Protein AF-A0A7X2TP27-F1 (afdb_monomer_lite)

pLDDT: mean 83.66, std 17.84, range [37.41, 98.31]

Structure (mmCIF, N/CA/C/O backbone):
data_AF-A0A7X2TP27-F1
#
_entry.id   AF-A0A7X2TP27-F1
#
loop_
_atom_site.group_PDB
_atom_site.id
_atom_site.type_symbol
_atom_site.label_atom_id
_atom_site.label_alt_id
_atom_site.label_comp_id
_atom_site.label_asym_id
_atom_site.label_entity_id
_atom_site.label_seq_id
_atom_site.pdbx_PDB_ins_code
_atom_site.Cartn_x
_atom_site.Cartn_y
_atom_site.Cartn_z
_atom_site.occupancy
_atom_site.B_iso_or_equiv
_atom_site.auth_seq_id
_atom_site.auth_comp_id
_atom_site.auth_asym_id
_atom_site.auth_atom_id
_atom_site.pdbx_PDB_model_num
ATOM 1 N N . MET A 1 1 ? -64.026 -3.800 139.336 1.00 37.41 1 MET A N 1
ATOM 2 C CA . MET A 1 1 ? -63.356 -4.931 138.657 1.00 37.41 1 MET A CA 1
ATOM 3 C C . MET A 1 1 ? -63.715 -4.823 137.189 1.00 37.41 1 MET A C 1
ATOM 5 O O . MET A 1 1 ? -64.896 -4.674 136.932 1.00 37.41 1 MET A O 1
ATOM 9 N N . ALA A 1 2 ? -62.840 -4.860 136.198 1.00 40.25 2 ALA A N 1
ATOM 10 C CA . ALA A 1 2 ? -61.387 -4.831 136.078 1.00 40.25 2 ALA A CA 1
ATOM 11 C C . ALA A 1 2 ? -61.122 -4.502 134.589 1.00 40.25 2 ALA A C 1
ATOM 13 O O . ALA A 1 2 ? -61.965 -4.810 133.746 1.00 40.25 2 ALA A O 1
ATOM 14 N N . ASP A 1 3 ? -59.993 -3.859 134.311 1.00 47.19 3 ASP A N 1
ATOM 15 C CA . ASP A 1 3 ? -59.465 -3.516 132.985 1.00 47.19 3 ASP A CA 1
ATOM 16 C C . ASP A 1 3 ? -59.301 -4.716 132.029 1.00 47.19 3 ASP A C 1
ATOM 18 O O . ASP A 1 3 ? -59.209 -5.857 132.484 1.00 47.19 3 ASP A O 1
ATOM 22 N N . VAL A 1 4 ? -59.157 -4.432 130.720 1.00 45.69 4 VAL A N 1
ATOM 23 C CA . VAL A 1 4 ? -57.958 -4.732 129.887 1.00 45.69 4 VAL A CA 1
ATOM 24 C C . VAL A 1 4 ? -58.301 -4.813 128.378 1.00 45.69 4 VAL A C 1
ATOM 26 O O . VAL A 1 4 ? -59.110 -5.635 127.967 1.00 45.69 4 VAL A O 1
ATOM 29 N N . ASN A 1 5 ? -57.615 -3.958 127.596 1.00 44.19 5 ASN A N 1
ATOM 30 C CA . ASN A 1 5 ? -57.055 -4.087 126.229 1.00 44.19 5 ASN A CA 1
ATOM 31 C C . ASN A 1 5 ? -57.814 -4.848 125.116 1.00 44.19 5 ASN A C 1
ATOM 33 O O . ASN A 1 5 ? -58.141 -6.017 125.265 1.00 44.19 5 ASN A O 1
ATOM 37 N N . ASN A 1 6 ? -57.822 -4.307 123.889 1.00 40.12 6 ASN A N 1
ATOM 38 C CA . ASN A 1 6 ? -56.664 -4.444 122.990 1.00 40.12 6 ASN A CA 1
ATOM 39 C C . ASN A 1 6 ? -56.831 -3.638 121.692 1.00 40.12 6 ASN A C 1
ATOM 41 O O . ASN A 1 6 ? -57.899 -3.606 121.086 1.00 40.12 6 ASN A O 1
ATOM 45 N N . ASP A 1 7 ? -55.717 -3.024 121.309 1.00 52.94 7 ASP A N 1
ATOM 46 C CA . ASP A 1 7 ? -55.379 -2.505 119.990 1.00 52.94 7 ASP A CA 1
ATOM 47 C C . ASP A 1 7 ? -55.546 -3.565 118.886 1.00 52.94 7 ASP A C 1
ATOM 49 O O . ASP A 1 7 ? -55.731 -4.752 119.160 1.00 52.94 7 ASP A O 1
ATOM 53 N N . VAL A 1 8 ? -55.333 -3.123 117.644 1.00 49.62 8 VAL A N 1
ATOM 54 C CA . VAL A 1 8 ? -55.227 -3.896 116.391 1.00 49.62 8 VAL A CA 1
ATOM 55 C C . VAL A 1 8 ? -56.500 -3.870 115.545 1.00 49.62 8 VAL A C 1
ATOM 57 O O . VAL A 1 8 ? -57.259 -4.831 115.484 1.00 49.62 8 VAL A O 1
ATOM 60 N N . ASN A 1 9 ? -56.659 -2.792 114.772 1.00 45.22 9 ASN A N 1
ATOM 61 C CA . ASN A 1 9 ? -56.984 -2.955 113.353 1.00 45.22 9 ASN A CA 1
ATOM 62 C C . ASN A 1 9 ? -56.541 -1.733 112.528 1.00 45.22 9 ASN A C 1
ATOM 64 O O . ASN A 1 9 ? -57.353 -0.932 112.078 1.00 45.22 9 ASN A O 1
ATOM 68 N N . ASN A 1 10 ? -55.228 -1.576 112.359 1.00 51.62 10 ASN A N 1
ATOM 69 C CA . ASN A 1 10 ? -54.636 -0.651 111.391 1.00 51.62 10 ASN A CA 1
ATOM 70 C C . ASN A 1 10 ? -53.567 -1.394 110.577 1.00 51.62 10 ASN A C 1
ATOM 72 O O . ASN A 1 10 ? -52.384 -1.100 110.704 1.00 51.62 10 ASN A O 1
ATOM 76 N N . GLN A 1 11 ? -53.963 -2.435 109.835 1.00 46.00 11 GLN A N 1
ATOM 77 C CA . GLN A 1 11 ? -53.053 -3.140 108.912 1.00 46.00 11 GLN A CA 1
ATOM 78 C C . GLN A 1 11 ? -53.687 -3.582 107.579 1.00 46.00 11 GLN A C 1
ATOM 80 O O . GLN A 1 11 ? -52.959 -4.009 106.693 1.00 46.00 11 GLN A O 1
ATOM 85 N N . SER A 1 12 ? -55.002 -3.453 107.363 1.00 48.44 12 SER A N 1
ATOM 86 C CA . SER A 1 12 ? -55.644 -4.026 106.160 1.00 48.44 12 SER A CA 1
ATOM 87 C C . SER A 1 12 ? -55.863 -3.060 104.987 1.00 48.44 12 SER A C 1
ATOM 89 O O . SER A 1 12 ? -56.286 -3.501 103.923 1.00 48.44 12 SER A O 1
ATOM 91 N N . THR A 1 13 ? -55.575 -1.764 105.138 1.00 43.00 13 THR A N 1
ATOM 92 C CA . THR A 1 13 ? -55.780 -0.752 104.078 1.00 43.00 13 THR A CA 1
ATOM 93 C C . THR A 1 13 ? -54.523 -0.434 103.259 1.00 43.00 13 THR A C 1
ATOM 95 O O . THR A 1 13 ? -54.640 0.097 102.156 1.00 43.00 13 THR A O 1
ATOM 98 N N . ASP A 1 14 ? -53.331 -0.810 103.731 1.00 46.84 14 ASP A N 1
ATOM 99 C CA . ASP A 1 14 ? -52.071 -0.511 103.033 1.00 46.84 14 ASP A CA 1
ATOM 100 C C . ASP A 1 14 ? -51.649 -1.609 102.038 1.00 46.84 14 ASP A C 1
ATOM 102 O O . ASP A 1 14 ? -51.102 -1.298 100.981 1.00 46.84 14 ASP A O 1
ATOM 106 N N . GLU A 1 15 ? -51.972 -2.884 102.290 1.00 43.09 15 GLU A N 1
ATOM 107 C CA . GLU A 1 15 ? -51.559 -3.993 101.409 1.00 43.09 15 GLU A CA 1
ATOM 108 C C . GLU A 1 15 ? -52.364 -4.074 100.098 1.00 43.09 15 GLU A C 1
ATOM 110 O O . GLU A 1 15 ? -51.805 -4.415 99.053 1.00 43.09 15 GLU A O 1
ATOM 115 N N . GLN A 1 16 ? -53.655 -3.714 100.103 1.00 43.38 16 GLN A N 1
ATOM 116 C CA . GLN A 1 16 ? -54.489 -3.696 98.886 1.00 43.38 16 GLN A CA 1
ATOM 117 C C . GLN A 1 16 ? -54.203 -2.479 97.991 1.00 43.38 16 GLN A C 1
ATOM 119 O O . GLN A 1 16 ? -54.220 -2.595 96.766 1.00 43.38 16 GLN A O 1
ATOM 124 N N . THR A 1 17 ? -53.853 -1.336 98.584 1.00 42.56 17 THR A N 1
ATOM 125 C CA . THR A 1 17 ? -53.512 -0.111 97.842 1.00 42.56 17 THR A CA 1
ATOM 126 C C . THR A 1 17 ? -52.112 -0.209 97.217 1.00 42.56 17 THR A C 1
ATOM 128 O O . THR A 1 17 ? -51.905 0.223 96.086 1.00 42.56 17 THR A O 1
ATOM 131 N N . GLN A 1 18 ? -51.160 -0.867 97.893 1.00 45.56 18 GLN A N 1
ATOM 132 C CA . GLN A 1 18 ? -49.817 -1.122 97.353 1.00 45.56 18 GLN A CA 1
ATOM 133 C C . GLN A 1 18 ? -49.801 -2.173 96.232 1.00 45.56 18 GLN A C 1
ATOM 135 O O . GLN A 1 18 ? -49.014 -2.050 95.296 1.00 45.56 18 GLN A O 1
ATOM 140 N N . SER A 1 19 ? -50.666 -3.190 96.282 1.00 45.62 19 SER A N 1
ATOM 141 C CA . SER A 1 19 ? -50.723 -4.243 95.254 1.00 45.62 19 SER A CA 1
ATOM 142 C C . SER A 1 19 ? -51.488 -3.833 93.986 1.00 45.62 19 SER A C 1
ATOM 144 O O . SER A 1 19 ? -51.175 -4.336 92.905 1.00 45.62 19 SER A O 1
ATOM 146 N N . GLN A 1 20 ? -52.420 -2.877 94.070 1.00 48.41 20 GLN A N 1
ATOM 147 C CA . GLN A 1 20 ? -53.017 -2.235 92.889 1.00 48.41 20 GLN A CA 1
ATOM 148 C C . GLN A 1 20 ? -52.064 -1.217 92.236 1.00 48.41 20 GLN A C 1
ATOM 150 O O . GLN A 1 20 ? -51.864 -1.280 91.026 1.00 48.41 20 GLN A O 1
ATOM 155 N N . ASP A 1 21 ? -51.384 -0.370 93.020 1.00 51.31 21 ASP A N 1
ATOM 156 C CA . ASP A 1 21 ? -50.419 0.623 92.509 1.00 51.31 21 ASP A CA 1
ATOM 157 C C . ASP A 1 21 ? -49.153 -0.033 91.908 1.00 51.31 21 ASP A C 1
ATOM 159 O O . ASP A 1 21 ? -48.584 0.459 90.934 1.00 51.31 21 ASP A O 1
ATOM 163 N N . GLN A 1 22 ? -48.719 -1.194 92.421 1.00 49.56 22 GLN A N 1
ATOM 164 C CA . GLN A 1 22 ? -47.641 -1.969 91.793 1.00 49.56 22 GLN A CA 1
ATOM 165 C C . GLN A 1 22 ? -48.077 -2.694 90.514 1.00 49.56 22 GLN A C 1
ATOM 167 O O . GLN A 1 22 ? -47.292 -2.751 89.571 1.00 49.56 22 GLN A O 1
ATOM 172 N N . ASN A 1 23 ? -49.306 -3.212 90.433 1.00 55.09 23 ASN A N 1
ATOM 173 C CA . ASN A 1 23 ? -49.812 -3.820 89.197 1.00 55.09 23 ASN A CA 1
ATOM 174 C C . ASN A 1 23 ? -50.008 -2.786 88.080 1.00 55.09 23 ASN A C 1
ATOM 176 O O . ASN A 1 23 ? -49.638 -3.072 86.943 1.00 55.09 23 ASN A O 1
ATOM 180 N N . ASP A 1 24 ? -50.501 -1.583 88.392 1.00 54.62 24 ASP A N 1
ATOM 181 C CA . ASP A 1 24 ? -50.627 -0.497 87.412 1.00 54.62 24 ASP A CA 1
ATOM 182 C C . ASP A 1 24 ? -49.260 0.042 86.962 1.00 54.62 24 ASP A C 1
ATOM 184 O O . ASP A 1 24 ? -49.041 0.216 85.764 1.00 54.62 24 ASP A O 1
ATOM 188 N N . LYS A 1 25 ? -48.286 0.209 87.871 1.00 56.53 25 LYS A N 1
ATOM 189 C CA . LYS A 1 25 ? -46.906 0.592 87.501 1.00 56.53 25 LYS A CA 1
ATOM 190 C C . LYS A 1 25 ? -46.193 -0.474 86.669 1.00 56.53 25 LYS A C 1
ATOM 192 O O . LYS A 1 25 ? -45.475 -0.140 85.725 1.00 56.53 25 LYS A O 1
ATOM 197 N N . ASN A 1 26 ? -46.400 -1.753 86.985 1.00 58.41 26 ASN A N 1
ATOM 198 C CA . ASN A 1 26 ? -45.846 -2.863 86.211 1.00 58.41 26 ASN A CA 1
ATOM 199 C C . ASN A 1 26 ? -46.491 -2.944 84.816 1.00 58.41 26 ASN A C 1
ATOM 201 O O . ASN A 1 26 ? -45.773 -3.124 83.834 1.00 58.41 26 ASN A O 1
ATOM 205 N N . ASN A 1 27 ? -47.809 -2.734 84.699 1.00 59.78 27 ASN A N 1
ATOM 206 C CA . ASN A 1 27 ? -48.496 -2.655 83.403 1.00 59.78 27 ASN A CA 1
ATOM 207 C C . ASN A 1 27 ? -48.027 -1.452 82.571 1.00 59.78 27 ASN A C 1
ATOM 209 O O . ASN A 1 27 ? -47.727 -1.613 81.390 1.00 59.78 27 ASN A O 1
ATOM 213 N N . GLN A 1 28 ? -47.875 -0.274 83.184 1.00 61.53 28 GLN A N 1
ATOM 214 C CA . GLN A 1 28 ? -47.346 0.922 82.517 1.00 61.53 28 GLN A CA 1
ATOM 215 C C . GLN A 1 28 ? -45.902 0.729 82.019 1.00 61.53 28 GLN A C 1
ATOM 217 O O . GLN A 1 28 ? -45.557 1.202 80.936 1.00 61.53 28 GLN A O 1
ATOM 222 N N . SER A 1 29 ? -45.066 -0.006 82.761 1.00 76.56 29 SER A N 1
ATOM 223 C CA . SER A 1 29 ? -43.693 -0.342 82.353 1.00 76.56 29 SER A CA 1
ATOM 224 C C . SER A 1 29 ? -43.647 -1.321 81.171 1.00 76.56 29 SER A C 1
ATOM 226 O O . SER A 1 29 ? -42.856 -1.136 80.242 1.00 76.56 29 SER A O 1
ATOM 228 N N . VAL A 1 30 ? -44.526 -2.329 81.157 1.00 76.62 30 VAL A N 1
ATOM 229 C CA . VAL A 1 30 ? -44.661 -3.277 80.037 1.00 76.62 30 VAL A CA 1
ATOM 230 C C . VAL A 1 30 ? -45.186 -2.576 78.781 1.00 76.62 30 VAL A C 1
ATOM 232 O O . VAL A 1 30 ? -44.695 -2.827 77.680 1.00 76.62 30 VAL A O 1
ATOM 235 N N . GLU A 1 31 ? -46.141 -1.661 78.935 1.00 81.19 31 GLU A N 1
ATOM 236 C CA . GLU A 1 31 ? -46.724 -0.895 77.833 1.00 81.19 31 GLU A CA 1
ATOM 237 C C . GLU A 1 31 ? -45.719 0.099 77.222 1.00 81.19 31 GLU A C 1
ATOM 239 O O . GLU A 1 31 ? -45.622 0.202 75.997 1.00 81.19 31 GLU A O 1
ATOM 244 N N . GLN A 1 32 ? -44.883 0.744 78.047 1.00 83.25 32 GLN A N 1
ATOM 245 C CA . GLN A 1 32 ? -43.745 1.546 77.577 1.00 83.25 32 GLN A CA 1
ATOM 246 C C . GLN A 1 32 ? -42.728 0.706 76.795 1.00 83.25 32 GLN A C 1
ATOM 248 O O . GLN A 1 32 ? -42.306 1.103 75.708 1.00 83.25 32 GLN A O 1
ATOM 253 N N . MET A 1 33 ? -42.375 -0.478 77.302 1.00 81.25 33 MET A N 1
ATOM 254 C CA . MET A 1 33 ? -41.429 -1.379 76.640 1.00 81.25 33 MET A CA 1
ATOM 255 C C . MET A 1 33 ? -41.976 -1.887 75.295 1.00 81.25 33 MET A C 1
ATOM 257 O O . MET A 1 33 ? -41.244 -1.953 74.307 1.00 81.25 33 MET A O 1
ATOM 261 N N . LEU A 1 34 ? -43.279 -2.177 75.213 1.00 85.81 34 LEU A N 1
ATOM 262 C CA . LEU A 1 34 ? -43.947 -2.565 73.970 1.00 85.81 34 LEU A CA 1
ATOM 263 C C . LEU A 1 34 ? -43.996 -1.410 72.959 1.00 85.81 34 LEU A C 1
ATOM 265 O O . LEU A 1 34 ? -43.714 -1.621 71.777 1.00 85.81 34 LEU A O 1
ATOM 269 N N . ALA A 1 35 ? -44.306 -0.190 73.407 1.00 86.81 35 ALA A N 1
ATOM 270 C CA . ALA A 1 35 ? -44.301 1.001 72.560 1.00 86.81 35 ALA A CA 1
ATOM 271 C C . ALA A 1 35 ? -42.903 1.291 71.989 1.00 86.81 35 ALA A C 1
ATOM 273 O O . ALA A 1 35 ? -42.773 1.614 70.804 1.00 86.81 35 ALA A O 1
ATOM 274 N N . GLU A 1 36 ? -41.854 1.108 72.790 1.00 87.69 36 GLU A N 1
ATOM 275 C CA . GLU A 1 36 ? -40.465 1.270 72.361 1.00 87.69 36 GLU A CA 1
ATOM 276 C C . GLU A 1 36 ? -40.030 0.180 71.371 1.00 87.69 36 GLU A C 1
ATOM 278 O O . GLU A 1 36 ? -39.471 0.487 70.317 1.00 87.69 36 GLU A O 1
ATOM 283 N N . VAL A 1 37 ? -40.392 -1.084 71.614 1.00 89.38 37 VAL A N 1
ATOM 284 C CA . VAL A 1 37 ? -40.159 -2.189 70.665 1.00 89.38 37 VAL A CA 1
ATOM 285 C C . VAL A 1 37 ? -40.905 -1.972 69.344 1.00 89.38 37 VAL A C 1
ATOM 287 O O . VAL A 1 37 ? -40.375 -2.287 68.273 1.00 89.38 37 VAL A O 1
ATOM 290 N N . MET A 1 38 ? -42.123 -1.422 69.378 1.00 89.44 38 MET A N 1
ATOM 291 C CA . MET A 1 38 ? -42.867 -1.059 68.168 1.00 89.44 38 MET A CA 1
ATOM 292 C C . MET A 1 38 ? -42.216 0.114 67.427 1.00 89.44 38 MET A C 1
ATOM 294 O O . MET A 1 38 ? -42.129 0.087 66.193 1.00 89.44 38 MET A O 1
ATOM 298 N N . ALA A 1 39 ? -41.738 1.128 68.152 1.00 90.31 39 ALA A N 1
ATOM 299 C CA . ALA A 1 39 ? -41.022 2.262 67.579 1.00 90.31 39 ALA A CA 1
ATOM 300 C C . ALA A 1 39 ? -39.711 1.818 66.912 1.00 90.31 39 ALA A C 1
ATOM 302 O O . ALA A 1 39 ? -39.457 2.196 65.763 1.00 90.31 39 ALA A O 1
ATOM 303 N N . GLU A 1 40 ? -38.936 0.948 67.564 1.00 91.50 40 GLU A N 1
ATOM 304 C CA . GLU A 1 40 ? -37.695 0.412 67.004 1.00 91.50 40 GLU A CA 1
ATOM 305 C C . GLU A 1 40 ? -37.965 -0.522 65.820 1.00 91.50 40 GLU A C 1
ATOM 307 O O . GLU A 1 40 ? -37.319 -0.388 64.785 1.00 91.50 40 GLU A O 1
ATOM 312 N N . ASN A 1 41 ? -38.993 -1.379 65.869 1.00 91.25 41 ASN A N 1
ATOM 313 C CA . ASN A 1 41 ? -39.406 -2.169 64.699 1.00 91.25 41 ASN A CA 1
ATOM 314 C C . ASN A 1 41 ? -39.779 -1.285 63.504 1.00 91.25 41 ASN A C 1
ATOM 316 O O . ASN A 1 41 ? -39.433 -1.587 62.360 1.00 91.25 41 ASN A O 1
ATOM 320 N N . LYS A 1 42 ? -40.481 -0.175 63.751 1.00 93.94 42 LYS A N 1
ATOM 321 C CA . LYS A 1 42 ? -40.831 0.790 62.704 1.00 93.94 42 LYS A CA 1
ATOM 322 C C . LYS A 1 42 ? -39.586 1.493 62.158 1.00 93.94 42 LYS A C 1
ATOM 324 O O . LYS A 1 42 ? -39.517 1.743 60.954 1.00 93.94 42 LYS A O 1
ATOM 329 N N . ARG A 1 43 ? -38.599 1.792 63.008 1.00 95.00 43 ARG A N 1
ATOM 330 C CA . ARG A 1 43 ? -37.309 2.374 62.610 1.00 95.00 43 ARG A CA 1
ATOM 331 C C . ARG A 1 43 ? -36.482 1.394 61.776 1.00 95.00 43 ARG A C 1
ATOM 333 O O . ARG A 1 43 ? -35.999 1.774 60.713 1.00 95.00 43 ARG A O 1
ATOM 340 N N . LEU A 1 44 ? -36.388 0.137 62.208 1.00 94.81 44 LEU A N 1
ATOM 341 C CA . LEU A 1 44 ? -35.692 -0.939 61.504 1.00 94.81 44 LEU A CA 1
ATOM 342 C C . LEU A 1 44 ? -36.331 -1.226 60.145 1.00 94.81 44 LEU A C 1
ATOM 344 O O . LEU A 1 44 ? -35.616 -1.272 59.151 1.00 94.81 44 LEU A O 1
ATOM 348 N N . LYS A 1 45 ? -37.666 -1.316 60.062 1.00 95.31 45 LYS A N 1
ATOM 349 C CA . LYS A 1 45 ? -38.371 -1.456 58.775 1.00 95.31 45 LYS A CA 1
ATOM 350 C C . LYS A 1 45 ? -38.039 -0.313 57.818 1.00 95.31 45 LYS A C 1
ATOM 352 O O . LYS A 1 45 ? -37.617 -0.569 56.699 1.00 95.31 45 LYS A O 1
ATOM 357 N N . LYS A 1 46 ? -38.107 0.941 58.283 1.00 95.38 46 LYS A N 1
ATOM 358 C CA . LYS A 1 46 ? -37.706 2.104 57.471 1.00 95.38 46 LYS A CA 1
ATOM 359 C C . LYS A 1 46 ? -36.246 2.033 57.014 1.00 95.38 46 LYS A C 1
ATOM 361 O O . LYS A 1 46 ? -35.948 2.415 55.887 1.00 95.38 46 LYS A O 1
ATOM 366 N N . ALA A 1 47 ? -35.338 1.575 57.876 1.00 94.75 47 ALA A N 1
ATOM 367 C CA . ALA A 1 47 ? -33.930 1.415 57.528 1.00 94.75 47 ALA A CA 1
ATOM 368 C C . ALA A 1 47 ? -33.727 0.320 56.466 1.00 94.75 47 ALA A C 1
ATOM 370 O O . ALA A 1 47 ? -32.974 0.529 55.519 1.00 94.75 47 ALA A O 1
ATOM 371 N N . VAL A 1 48 ? -34.441 -0.803 56.582 1.00 94.38 48 VAL A N 1
ATOM 372 C CA . VAL A 1 48 ? -34.417 -1.905 55.609 1.00 94.38 48 VAL A CA 1
ATOM 373 C C . VAL A 1 48 ? -35.009 -1.479 54.266 1.00 94.38 48 VAL A C 1
ATOM 375 O O . VAL A 1 48 ? -34.395 -1.734 53.230 1.00 94.38 48 VAL A O 1
ATOM 378 N N . ASP A 1 49 ? -36.145 -0.781 54.260 1.00 95.38 49 ASP A N 1
ATOM 379 C CA . ASP A 1 49 ? -36.777 -0.274 53.035 1.00 95.38 49 ASP A CA 1
ATOM 380 C C . ASP A 1 49 ? -35.865 0.732 52.316 1.00 95.38 49 ASP A C 1
ATOM 382 O O . ASP A 1 49 ? -35.703 0.690 51.090 1.00 95.38 49 ASP A O 1
ATOM 386 N N . LYS A 1 50 ? -35.203 1.609 53.086 1.00 96.31 50 LYS A N 1
ATOM 387 C CA . LYS A 1 50 ? -34.221 2.566 52.568 1.00 96.31 50 LYS A CA 1
ATOM 388 C C . LYS A 1 50 ? -33.001 1.856 51.976 1.00 96.31 50 LYS A C 1
ATOM 390 O O . LYS A 1 50 ? -32.663 2.114 50.824 1.00 96.31 50 LYS A O 1
ATOM 395 N N . ALA A 1 51 ? -32.391 0.932 52.717 1.00 94.25 51 ALA A N 1
ATOM 396 C CA . ALA A 1 51 ? -31.232 0.170 52.251 1.00 94.25 51 ALA A CA 1
ATOM 397 C C . ALA A 1 51 ? -31.558 -0.662 50.999 1.00 94.25 51 ALA A C 1
ATOM 399 O O . ALA A 1 51 ? -30.766 -0.715 50.060 1.00 94.25 51 ALA A O 1
ATOM 400 N N . SER A 1 52 ? -32.754 -1.256 50.942 1.00 93.25 52 SER A N 1
ATOM 401 C CA . SER A 1 52 ? -33.227 -2.012 49.775 1.00 93.25 52 SER A CA 1
ATOM 402 C C . SER A 1 52 ? -33.383 -1.116 48.545 1.00 93.25 52 SER A C 1
ATOM 404 O O . SER A 1 52 ? -32.981 -1.492 47.442 1.00 93.25 52 SER A O 1
ATOM 406 N N . SER A 1 53 ? -33.915 0.095 48.731 1.00 94.75 53 SER A N 1
ATOM 407 C CA . SER A 1 53 ? -34.065 1.084 47.659 1.00 94.75 53 SER A CA 1
ATOM 408 C C . SER A 1 53 ? -32.711 1.591 47.151 1.00 94.75 53 SER A C 1
ATOM 410 O O . SER A 1 53 ? -32.498 1.695 45.943 1.00 94.75 53 SER A O 1
ATOM 412 N N . GLU A 1 54 ? -31.765 1.858 48.053 1.00 94.75 54 GLU A N 1
ATOM 413 C CA . GLU A 1 54 ? -30.398 2.262 47.703 1.00 94.75 54 GLU A CA 1
ATOM 414 C C . GLU A 1 54 ? -29.652 1.148 46.960 1.00 94.75 54 GLU A C 1
ATOM 416 O O . GLU A 1 54 ? -29.048 1.413 45.922 1.00 94.75 54 GLU A O 1
ATOM 421 N N . ALA A 1 55 ? -29.765 -0.106 47.406 1.00 94.44 55 ALA A N 1
ATOM 422 C CA . ALA A 1 55 ? -29.182 -1.257 46.717 1.00 94.44 55 ALA A CA 1
ATOM 423 C C . ALA A 1 55 ? -29.765 -1.448 45.306 1.00 94.44 55 ALA A C 1
ATOM 425 O O . ALA A 1 55 ? -29.028 -1.716 44.354 1.00 94.44 55 ALA A O 1
ATOM 426 N N . ALA A 1 56 ? -31.080 -1.265 45.140 1.00 94.06 56 ALA A N 1
ATOM 427 C CA . ALA A 1 56 ? -31.727 -1.319 43.831 1.00 94.06 56 ALA A CA 1
ATOM 428 C C . ALA A 1 56 ? -31.236 -0.197 42.899 1.00 94.06 56 ALA A C 1
ATOM 430 O O . ALA A 1 56 ? -30.974 -0.448 41.719 1.00 94.06 56 ALA A O 1
ATOM 431 N N . ASN A 1 57 ? -31.066 1.020 43.424 1.00 95.44 57 ASN A N 1
ATOM 432 C CA . ASN A 1 57 ? -30.534 2.154 42.668 1.00 95.44 57 ASN A CA 1
ATOM 433 C C . ASN A 1 57 ? -29.069 1.941 42.273 1.00 95.44 57 ASN A C 1
ATOM 435 O O . ASN A 1 57 ? -28.735 2.120 41.103 1.00 95.44 57 ASN A O 1
ATOM 439 N N . TYR A 1 58 ? -28.223 1.472 43.194 1.00 94.94 58 TYR A N 1
ATOM 440 C CA . TYR A 1 58 ? -26.829 1.128 42.901 1.00 94.94 58 TYR A CA 1
ATOM 441 C C . TYR A 1 58 ? -26.722 0.049 41.829 1.00 94.94 58 TYR A C 1
ATOM 443 O O . TYR A 1 58 ? -25.931 0.180 40.898 1.00 94.94 58 TYR A O 1
ATOM 451 N N . LYS A 1 59 ? -27.555 -0.996 41.910 1.00 93.88 59 LYS A N 1
ATOM 452 C CA . LYS A 1 59 ? -27.585 -2.050 40.893 1.00 93.88 59 LYS A CA 1
ATOM 453 C C . LYS A 1 59 ? -27.940 -1.485 39.518 1.00 93.88 59 LYS A C 1
ATOM 455 O O . LYS A 1 59 ? -27.288 -1.840 38.543 1.00 93.88 59 LYS A O 1
ATOM 460 N N . LYS A 1 60 ? -28.940 -0.600 39.428 1.00 94.81 60 LYS A N 1
ATOM 461 C CA . LYS A 1 60 ? -29.305 0.060 38.163 1.00 94.81 60 LYS A CA 1
ATOM 462 C C . LYS A 1 60 ? -28.171 0.931 37.626 1.00 94.81 60 LYS A C 1
ATOM 464 O O . LYS A 1 60 ? -27.813 0.788 36.464 1.00 94.81 60 LYS A O 1
ATOM 469 N N . GLN A 1 61 ? -27.591 1.789 38.464 1.00 94.50 61 GLN A N 1
ATOM 470 C CA . GLN A 1 61 ? -26.488 2.668 38.068 1.00 94.50 61 GLN A CA 1
ATOM 471 C C . GLN A 1 61 ? -25.282 1.866 37.584 1.00 94.50 61 GLN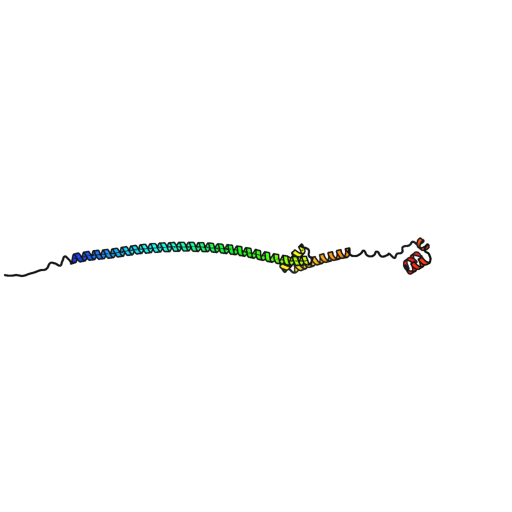 A C 1
ATOM 473 O O . GLN A 1 61 ? -24.786 2.129 36.500 1.00 94.50 61 GLN A O 1
ATOM 478 N N . PHE A 1 62 ? -24.874 0.833 38.322 1.00 92.88 62 PHE A N 1
ATOM 479 C CA . PHE A 1 62 ? -23.750 -0.013 37.936 1.00 92.88 62 PHE A CA 1
ATOM 480 C C . PHE A 1 62 ? -23.983 -0.721 36.594 1.00 92.88 62 PHE A C 1
ATOM 482 O O . PHE A 1 62 ? -23.083 -0.763 35.762 1.00 92.88 62 PHE A O 1
ATOM 489 N N . MET A 1 63 ? -25.189 -1.245 36.355 1.00 90.06 63 MET A N 1
ATOM 490 C CA . MET A 1 63 ? -25.524 -1.887 35.077 1.00 90.06 63 MET A CA 1
ATOM 491 C C . MET A 1 63 ? -25.523 -0.882 33.921 1.00 90.06 63 MET A C 1
ATOM 493 O O . MET A 1 63 ? -25.007 -1.198 32.852 1.00 90.06 63 MET A O 1
ATOM 497 N N . ASN A 1 64 ? -26.039 0.329 34.144 1.00 93.44 64 ASN A N 1
ATOM 498 C CA . ASN A 1 64 ? -26.017 1.398 33.147 1.00 93.44 64 ASN A CA 1
ATOM 499 C C . ASN A 1 64 ? -24.583 1.844 32.842 1.00 93.44 64 ASN A C 1
ATOM 501 O O . ASN A 1 64 ? -24.183 1.823 31.685 1.00 93.44 64 ASN A O 1
ATOM 505 N N . THR A 1 65 ? -23.785 2.156 33.866 1.00 92.69 65 THR A N 1
ATOM 506 C CA . THR A 1 65 ? -22.379 2.555 33.709 1.00 92.69 65 THR A CA 1
ATOM 507 C C . THR A 1 65 ? -21.566 1.471 33.020 1.00 92.69 65 THR A C 1
ATOM 509 O O . THR A 1 65 ? -20.779 1.770 32.128 1.00 92.69 65 THR A O 1
ATOM 512 N N . LYS A 1 66 ? -21.771 0.200 33.387 1.00 90.38 66 LYS A N 1
ATOM 513 C CA . LYS A 1 66 ? -21.118 -0.913 32.700 1.00 90.38 66 LYS A CA 1
ATOM 514 C C . LYS A 1 66 ? -21.541 -0.976 31.231 1.00 90.38 66 LYS A C 1
ATOM 516 O O . LYS A 1 66 ? -20.682 -1.069 30.369 1.00 90.38 66 LYS A O 1
ATOM 521 N N . SER A 1 67 ? -22.837 -0.859 30.938 1.00 91.62 67 SER A N 1
ATOM 522 C CA . SER A 1 67 ? -23.329 -0.865 29.556 1.00 91.62 67 SER A CA 1
ATOM 523 C C . SER A 1 67 ? -22.805 0.310 28.725 1.00 91.62 67 SER A C 1
ATOM 525 O O . SER A 1 67 ? -22.594 0.139 27.528 1.00 91.62 67 SER A O 1
ATOM 527 N N . GLU A 1 68 ? -22.632 1.492 29.315 1.00 93.56 68 GLU A N 1
ATOM 528 C CA . GLU A 1 68 ? -22.041 2.657 28.648 1.00 93.56 68 GLU A CA 1
ATOM 529 C C . GLU A 1 68 ? -20.542 2.455 28.403 1.00 93.56 68 GLU A C 1
ATOM 531 O O . GLU A 1 68 ? -20.067 2.701 27.296 1.00 93.56 68 GLU A O 1
ATOM 536 N N . ALA A 1 69 ? -19.812 1.937 29.396 1.00 93.12 69 ALA A N 1
ATOM 537 C CA . ALA A 1 69 ? -18.395 1.6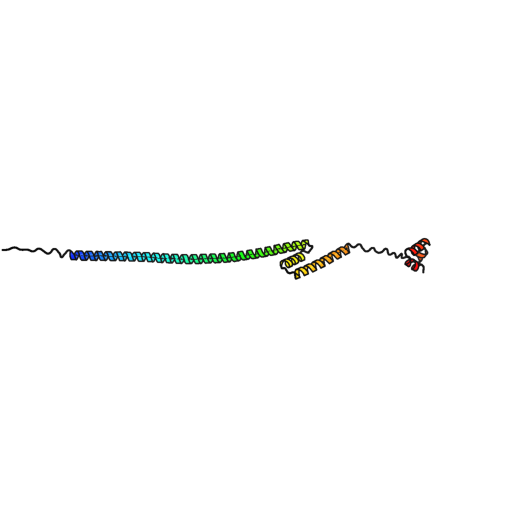10 29.262 1.00 93.12 69 ALA A CA 1
ATOM 538 C C . ALA A 1 69 ? -18.148 0.525 28.202 1.00 93.12 69 ALA A C 1
ATOM 540 O O . ALA A 1 69 ? -17.216 0.651 27.412 1.00 93.12 69 ALA A O 1
ATOM 541 N N . ASP A 1 70 ? -19.002 -0.501 28.142 1.00 90.25 70 ASP A N 1
ATOM 542 C CA . ASP A 1 70 ? -18.916 -1.568 27.141 1.00 90.25 70 ASP A CA 1
ATOM 543 C C . ASP A 1 70 ? -19.132 -1.009 25.721 1.00 90.25 70 ASP A C 1
ATOM 545 O O . ASP A 1 70 ? -18.394 -1.360 24.802 1.00 90.25 70 ASP A O 1
ATOM 549 N N . LYS A 1 71 ? -20.086 -0.085 25.534 1.00 90.94 71 LYS A N 1
ATOM 550 C CA . LYS A 1 71 ? -20.303 0.593 24.242 1.00 90.94 71 LYS A CA 1
ATOM 551 C C . LYS A 1 71 ? -19.110 1.455 23.836 1.00 90.94 71 LYS A C 1
ATOM 553 O O . LYS A 1 71 ? -18.645 1.334 22.710 1.00 90.94 71 LYS A O 1
ATOM 558 N N . ALA A 1 72 ? -18.592 2.269 24.756 1.00 94.44 72 ALA A N 1
ATOM 559 C CA . ALA A 1 72 ? -17.426 3.111 24.496 1.00 94.44 72 ALA A CA 1
ATOM 560 C C . ALA A 1 72 ? -16.171 2.277 24.182 1.00 94.44 72 ALA A C 1
ATOM 562 O O . ALA A 1 72 ? -15.348 2.676 23.364 1.00 94.44 72 ALA A O 1
ATOM 563 N N . ALA A 1 73 ? -16.020 1.106 24.809 1.00 94.69 73 ALA A N 1
ATOM 564 C CA . ALA A 1 73 ? -14.921 0.193 24.518 1.00 94.69 73 ALA A CA 1
ATOM 565 C C . ALA A 1 73 ? -15.030 -0.425 23.116 1.00 94.69 73 ALA A C 1
ATOM 567 O O . ALA A 1 73 ? -14.009 -0.558 22.446 1.00 94.69 73 ALA A O 1
ATOM 568 N N . ILE A 1 74 ? -16.241 -0.781 22.672 1.00 90.62 74 ILE A N 1
ATOM 569 C CA . ILE A 1 74 ? -16.484 -1.283 21.310 1.00 90.62 74 ILE A CA 1
ATOM 570 C C . ILE A 1 74 ? -16.204 -0.183 20.284 1.00 90.62 74 ILE A C 1
ATOM 572 O O . ILE A 1 74 ? -15.409 -0.404 19.379 1.00 90.62 74 ILE A O 1
ATOM 576 N N . GLU A 1 75 ? -16.778 1.008 20.469 1.00 92.62 75 GLU A N 1
ATOM 577 C CA . GLU A 1 75 ? -16.578 2.152 19.570 1.00 92.62 75 GLU A CA 1
ATOM 578 C C . GLU A 1 75 ? -15.096 2.518 19.452 1.00 92.62 75 GLU A C 1
ATOM 580 O O . GLU A 1 75 ? -14.568 2.640 18.351 1.00 92.62 75 GLU A O 1
ATOM 585 N N . LYS A 1 76 ? -14.381 2.580 20.581 1.00 94.50 76 LYS A N 1
ATOM 586 C CA . LYS A 1 76 ? -12.938 2.819 20.572 1.00 94.50 76 LYS A CA 1
ATOM 587 C C . LYS A 1 76 ? -12.167 1.693 19.882 1.00 94.50 76 LYS A C 1
ATOM 589 O O . LYS A 1 76 ? -11.194 1.957 19.190 1.00 94.50 76 LYS A O 1
ATOM 594 N N . ALA A 1 77 ? -12.558 0.434 20.078 1.00 93.50 77 ALA A N 1
ATOM 595 C CA . ALA A 1 77 ? -11.896 -0.685 19.416 1.00 93.50 77 ALA A CA 1
ATOM 596 C C . ALA A 1 77 ? -12.093 -0.650 17.891 1.00 93.50 77 ALA A C 1
ATOM 598 O O . ALA A 1 77 ? -11.160 -0.995 17.165 1.00 93.50 77 ALA A O 1
ATOM 599 N N . GLU A 1 78 ? -13.269 -0.222 17.426 1.00 93.19 78 GLU A N 1
ATOM 600 C CA . GLU A 1 78 ? -13.586 -0.006 16.011 1.00 93.19 78 GLU A CA 1
ATOM 601 C C . GLU A 1 78 ? -12.812 1.188 15.436 1.00 93.19 78 GLU A C 1
ATOM 603 O O . GLU A 1 78 ? -12.176 1.049 14.393 1.00 93.19 78 GLU A O 1
ATOM 608 N N . GLU A 1 79 ? -12.774 2.323 16.140 1.00 94.38 79 GLU A N 1
ATOM 609 C CA . GLU A 1 79 ? -11.984 3.498 15.748 1.00 94.38 79 GLU A CA 1
ATOM 610 C C . GLU A 1 79 ? -10.488 3.162 15.688 1.00 94.38 79 GLU A C 1
ATOM 612 O O . GLU A 1 79 ? -9.830 3.385 14.672 1.00 94.38 79 GLU A O 1
ATOM 617 N N . ASP A 1 80 ? -9.953 2.531 16.735 1.00 93.56 80 ASP A N 1
ATOM 618 C CA . ASP A 1 80 ? -8.561 2.096 16.781 1.00 93.56 80 ASP A CA 1
ATOM 619 C C . ASP A 1 80 ? -8.258 1.071 15.670 1.00 93.56 80 ASP A C 1
ATOM 621 O O . ASP A 1 80 ? -7.131 1.014 15.177 1.00 93.56 80 ASP A O 1
ATOM 625 N N . ALA A 1 81 ? -9.224 0.228 15.282 1.00 94.25 81 ALA A N 1
ATOM 626 C CA . ALA A 1 81 ? -9.064 -0.700 14.163 1.00 94.25 81 ALA A CA 1
ATOM 627 C C . ALA A 1 81 ? -9.019 0.039 12.821 1.00 94.25 81 ALA A C 1
ATOM 629 O O . ALA A 1 81 ? -8.101 -0.216 12.045 1.00 94.25 81 ALA A O 1
ATOM 630 N N . SER A 1 82 ? -9.925 0.994 12.600 1.00 93.38 82 SER A N 1
ATOM 631 C CA . SER A 1 82 ? -9.943 1.835 11.400 1.00 93.38 82 SER A CA 1
ATOM 632 C C . SER A 1 82 ? -8.650 2.638 11.254 1.00 93.38 82 SER A C 1
ATOM 634 O O . SER A 1 82 ? -8.050 2.659 10.184 1.00 93.38 82 SER A O 1
ATOM 636 N N . ILE A 1 83 ? -8.173 3.255 12.340 1.00 95.44 83 ILE A N 1
ATOM 637 C CA . ILE A 1 83 ? -6.922 4.025 12.339 1.00 95.44 83 ILE A CA 1
ATOM 638 C C . ILE A 1 83 ? -5.726 3.113 12.047 1.00 95.44 83 ILE A C 1
ATOM 640 O O . ILE A 1 83 ? -4.796 3.506 11.343 1.00 95.44 83 ILE A O 1
ATOM 644 N N . ARG A 1 84 ? -5.714 1.888 12.590 1.00 94.06 84 ARG A N 1
ATOM 645 C CA . ARG A 1 84 ? -4.648 0.919 12.299 1.00 94.06 84 ARG A CA 1
ATOM 646 C C . ARG A 1 84 ? -4.633 0.520 10.827 1.00 94.06 84 ARG A C 1
ATOM 648 O O . ARG A 1 84 ? -3.549 0.483 10.253 1.00 94.06 84 ARG A O 1
ATOM 655 N N . GLU A 1 85 ? -5.796 0.251 10.243 1.00 95.69 85 GLU A N 1
ATOM 656 C CA . GLU A 1 85 ? -5.922 -0.107 8.828 1.00 95.69 85 GLU A CA 1
ATOM 657 C C . GLU A 1 85 ? -5.436 1.032 7.921 1.00 95.69 85 GLU A C 1
ATOM 659 O O . GLU A 1 85 ? -4.556 0.816 7.088 1.00 95.69 85 GLU A O 1
ATOM 664 N N . GLU A 1 86 ? -5.885 2.265 8.169 1.00 95.81 86 GLU A N 1
ATOM 665 C CA . GLU A 1 86 ? -5.443 3.446 7.416 1.00 95.81 86 GLU A CA 1
ATOM 666 C C . GLU A 1 86 ? -3.927 3.681 7.551 1.00 95.81 86 GLU A C 1
ATOM 668 O O . GLU A 1 86 ? -3.233 3.970 6.574 1.00 95.81 86 GLU A O 1
ATOM 673 N N . LEU A 1 87 ? -3.364 3.506 8.753 1.00 96.94 87 LEU A N 1
ATOM 674 C CA . LEU A 1 87 ? -1.918 3.618 8.962 1.00 96.94 87 LEU A CA 1
ATOM 675 C C . LEU A 1 87 ? -1.127 2.534 8.226 1.00 96.94 87 LEU A C 1
ATOM 677 O O . LEU A 1 87 ? -0.003 2.792 7.784 1.00 96.94 87 LEU A O 1
ATOM 681 N N . GLU A 1 88 ? -1.654 1.316 8.134 1.00 96.00 88 GLU A N 1
ATOM 682 C CA . GLU A 1 88 ? -1.024 0.235 7.377 1.00 96.00 88 GLU A CA 1
ATOM 683 C C . GLU A 1 88 ? -1.077 0.498 5.872 1.00 96.00 88 GLU A C 1
ATOM 685 O O . GLU A 1 88 ? -0.049 0.349 5.201 1.00 96.00 88 GLU A O 1
ATOM 690 N N . GLU A 1 89 ? -2.212 0.973 5.361 1.00 95.94 89 GLU A N 1
ATOM 691 C CA . GLU A 1 89 ? -2.371 1.374 3.964 1.00 95.94 89 GLU A CA 1
ATOM 692 C C . GLU A 1 89 ? -1.430 2.529 3.603 1.00 95.94 89 GLU A C 1
ATOM 694 O O . GLU A 1 89 ? -0.634 2.414 2.669 1.00 95.94 89 GLU A O 1
ATOM 699 N N . LEU A 1 90 ? -1.381 3.584 4.419 1.00 97.06 90 LEU A N 1
ATOM 700 C CA . LEU A 1 90 ? -0.482 4.715 4.189 1.00 97.06 90 LEU A CA 1
ATOM 701 C C . LEU A 1 90 ? 0.996 4.292 4.206 1.00 97.06 90 LEU A C 1
ATOM 703 O O . LEU A 1 90 ? 1.813 4.759 3.406 1.00 97.06 90 LEU A O 1
ATOM 707 N N . ARG A 1 91 ? 1.374 3.371 5.102 1.00 95.75 91 ARG A N 1
ATOM 708 C CA . ARG A 1 91 ? 2.733 2.802 5.135 1.00 95.75 91 ARG A CA 1
ATOM 709 C C . ARG A 1 91 ? 3.027 1.954 3.902 1.00 95.75 91 ARG A C 1
ATOM 711 O O . ARG A 1 91 ? 4.171 1.960 3.434 1.00 95.75 91 ARG A O 1
ATOM 718 N N . LYS A 1 92 ? 2.039 1.212 3.396 1.00 96.62 92 LYS A N 1
ATOM 719 C CA . LYS A 1 92 ? 2.142 0.453 2.146 1.00 96.62 92 LYS A CA 1
ATOM 720 C C . LYS A 1 92 ? 2.373 1.398 0.972 1.00 96.62 92 LYS A C 1
ATOM 722 O O . LYS A 1 92 ? 3.384 1.256 0.284 1.00 96.62 92 LYS A O 1
ATOM 727 N N . GLU A 1 93 ? 1.512 2.392 0.795 1.00 96.25 93 GLU A N 1
ATOM 728 C CA . GLU A 1 93 ? 1.621 3.373 -0.285 1.00 96.25 93 GLU A CA 1
ATOM 729 C C . GLU A 1 93 ? 2.941 4.142 -0.231 1.00 96.25 93 GLU A C 1
ATOM 731 O O . GLU A 1 93 ? 3.618 4.281 -1.246 1.00 96.25 93 GLU A O 1
ATOM 736 N N . SER A 1 94 ? 3.372 4.577 0.957 1.00 97.38 94 SER A N 1
ATOM 737 C CA . SER A 1 94 ? 4.653 5.271 1.134 1.00 97.38 94 SER A CA 1
ATOM 738 C C . SER A 1 94 ? 5.839 4.434 0.639 1.00 97.38 94 SER A C 1
ATOM 740 O O . SER A 1 94 ? 6.710 4.945 -0.071 1.00 97.38 94 SER A O 1
ATOM 742 N N . LYS A 1 95 ? 5.858 3.131 0.950 1.00 97.25 95 LYS A N 1
ATOM 743 C CA . LYS A 1 95 ? 6.902 2.212 0.474 1.00 97.25 95 LYS A CA 1
ATOM 744 C C . LYS A 1 95 ? 6.841 2.011 -1.039 1.00 97.25 95 LYS A C 1
ATOM 746 O O . LYS A 1 95 ? 7.880 2.097 -1.692 1.00 97.25 95 LYS A O 1
ATOM 751 N N . ILE A 1 96 ? 5.648 1.785 -1.591 1.00 97.69 96 ILE A N 1
ATOM 752 C CA . ILE A 1 96 ? 5.447 1.628 -3.039 1.00 97.69 96 ILE A CA 1
ATOM 753 C C . ILE A 1 96 ? 5.897 2.895 -3.775 1.00 97.69 96 ILE A C 1
ATOM 755 O O . ILE A 1 96 ? 6.661 2.804 -4.730 1.00 97.69 96 ILE A O 1
ATOM 759 N N . ASN A 1 97 ? 5.536 4.082 -3.287 1.00 97.94 97 ASN A N 1
ATOM 760 C CA . ASN A 1 97 ? 5.958 5.357 -3.869 1.00 97.94 97 ASN A CA 1
ATOM 761 C C . ASN A 1 97 ? 7.483 5.535 -3.836 1.00 97.94 97 ASN A C 1
ATOM 763 O O . ASN A 1 97 ? 8.072 5.993 -4.817 1.00 97.94 97 ASN A O 1
ATOM 767 N N . GLY A 1 98 ? 8.137 5.121 -2.745 1.00 98.00 98 GLY A N 1
ATOM 768 C CA . GLY A 1 98 ? 9.597 5.103 -2.651 1.00 98.00 98 GLY A CA 1
ATOM 769 C C . GLY A 1 98 ? 10.243 4.193 -3.700 1.00 98.00 98 GLY A C 1
ATOM 770 O O . GLY A 1 98 ? 11.182 4.601 -4.384 1.00 98.00 98 GLY A O 1
ATOM 771 N N . PHE A 1 99 ? 9.717 2.980 -3.888 1.00 97.94 99 PHE A N 1
ATOM 772 C CA . PHE A 1 99 ? 10.191 2.080 -4.942 1.00 97.94 99 PHE A CA 1
ATOM 773 C C . PHE A 1 99 ? 9.912 2.631 -6.343 1.00 97.94 99 PHE A C 1
ATOM 775 O O . PHE A 1 99 ? 10.806 2.612 -7.189 1.00 97.94 99 PHE A O 1
ATOM 782 N N . LYS A 1 100 ? 8.721 3.191 -6.580 1.00 98.19 100 LYS A N 1
ATOM 783 C CA . LYS A 1 100 ? 8.351 3.800 -7.862 1.00 98.19 100 LYS A CA 1
ATOM 784 C C . LYS A 1 100 ? 9.328 4.908 -8.240 1.00 98.19 100 LYS A C 1
ATOM 786 O O . LYS A 1 100 ? 9.806 4.929 -9.371 1.00 98.19 100 LYS A O 1
ATOM 791 N N . ALA A 1 101 ? 9.677 5.784 -7.297 1.00 98.31 101 ALA A N 1
ATOM 792 C CA . ALA A 1 101 ? 10.652 6.848 -7.520 1.00 98.31 101 ALA A CA 1
ATOM 793 C C . ALA A 1 101 ? 12.023 6.302 -7.959 1.00 98.31 101 ALA A C 1
ATOM 795 O O . ALA A 1 101 ? 12.633 6.844 -8.881 1.00 98.31 101 ALA A O 1
ATOM 796 N N . ASN A 1 102 ? 12.479 5.192 -7.367 1.00 97.88 102 ASN A N 1
ATOM 797 C CA . ASN A 1 102 ? 13.725 4.537 -7.775 1.00 97.88 102 ASN A CA 1
ATOM 798 C C . ASN A 1 102 ? 13.644 3.967 -9.203 1.00 97.88 102 ASN A C 1
ATOM 800 O O . ASN A 1 102 ? 14.596 4.105 -9.976 1.00 97.88 102 ASN A O 1
ATOM 804 N N . PHE A 1 103 ? 12.515 3.357 -9.583 1.00 97.94 103 PHE A N 1
ATOM 805 C CA . PHE A 1 103 ? 12.319 2.825 -10.938 1.00 97.94 103 PHE A CA 1
ATOM 806 C C . PHE A 1 103 ? 12.213 3.934 -11.986 1.00 97.94 103 PHE A C 1
ATOM 808 O O . PHE A 1 103 ? 12.864 3.848 -13.029 1.00 97.94 103 PHE A O 1
ATOM 815 N N . LEU A 1 104 ? 11.485 5.012 -11.686 1.00 97.88 104 LEU A N 1
ATOM 816 C CA . LEU A 1 104 ? 11.443 6.216 -12.519 1.00 97.88 104 LEU A CA 1
ATOM 817 C C . LEU A 1 104 ? 12.848 6.800 -12.719 1.00 97.88 104 LEU A C 1
ATOM 819 O O . LEU A 1 104 ? 13.250 7.074 -13.848 1.00 97.88 104 LEU A O 1
ATOM 823 N N . GLY A 1 105 ? 13.634 6.913 -11.642 1.00 97.44 105 GLY A N 1
ATOM 824 C CA . GLY A 1 105 ? 15.034 7.347 -11.708 1.00 97.44 105 GLY A CA 1
ATOM 825 C C . GLY A 1 105 ? 15.936 6.408 -12.519 1.00 97.44 105 GLY A C 1
ATOM 826 O O . GLY A 1 105 ? 16.946 6.845 -13.064 1.00 97.44 105 GLY A O 1
ATOM 827 N N . SER A 1 106 ? 15.548 5.137 -12.649 1.00 95.38 106 SER A N 1
ATOM 828 C CA . SER A 1 106 ? 16.241 4.128 -13.460 1.00 95.38 106 SER A CA 1
ATOM 829 C C . SER A 1 106 ? 15.806 4.119 -14.932 1.00 95.38 106 SER A C 1
ATOM 831 O O . SER A 1 106 ? 16.335 3.326 -15.708 1.00 95.38 106 SER A O 1
ATOM 833 N N . GLY A 1 107 ? 14.869 4.989 -15.329 1.00 94.94 107 GLY A N 1
ATOM 834 C CA . GLY A 1 107 ? 14.410 5.138 -16.713 1.00 94.94 107 GLY A CA 1
ATOM 835 C C . GLY A 1 107 ? 13.159 4.337 -17.076 1.00 94.94 107 GLY A C 1
ATOM 836 O O . GLY A 1 107 ? 12.798 4.284 -18.251 1.00 94.94 107 GLY A O 1
ATOM 837 N N . TYR A 1 108 ? 12.484 3.725 -16.100 1.00 97.50 108 TYR A N 1
ATOM 838 C CA . TYR A 1 108 ? 11.199 3.066 -16.332 1.00 97.50 108 TYR A CA 1
ATOM 839 C C . TYR A 1 108 ? 10.117 4.095 -16.693 1.00 97.50 108 TYR A C 1
ATOM 841 O O . TYR A 1 108 ? 10.131 5.227 -16.207 1.00 97.50 108 TYR A O 1
ATOM 849 N N . SER A 1 109 ? 9.141 3.689 -17.510 1.00 96.25 109 SER A N 1
ATOM 850 C CA . SER A 1 109 ? 7.910 4.465 -17.706 1.00 96.25 109 SER A CA 1
ATOM 851 C C . SER A 1 109 ? 7.076 4.491 -16.418 1.00 96.25 109 SER A C 1
ATOM 853 O O . SER A 1 109 ? 7.224 3.608 -15.576 1.00 96.25 109 SER A O 1
ATOM 855 N N . ASP A 1 110 ? 6.184 5.474 -16.257 1.00 96.00 110 ASP A N 1
ATOM 856 C CA . ASP A 1 110 ? 5.387 5.609 -15.025 1.00 96.00 110 ASP A CA 1
ATOM 857 C C . ASP A 1 110 ? 4.564 4.352 -14.697 1.00 96.00 110 ASP A C 1
ATOM 859 O O . ASP A 1 110 ? 4.583 3.882 -13.559 1.00 96.00 110 ASP A O 1
ATOM 863 N N . ASP A 1 111 ? 3.930 3.756 -15.712 1.00 96.50 111 ASP A N 1
ATOM 864 C CA . ASP A 1 111 ? 3.150 2.519 -15.581 1.00 96.50 111 ASP A CA 1
ATOM 865 C C . ASP A 1 111 ? 4.029 1.316 -15.197 1.00 96.50 111 ASP A C 1
ATOM 867 O O . ASP A 1 111 ? 3.689 0.552 -14.292 1.00 96.50 111 ASP A O 1
ATOM 871 N N . LEU A 1 112 ? 5.195 1.161 -15.835 1.00 96.75 112 LEU A N 1
ATOM 872 C CA . LEU A 1 112 ? 6.095 0.044 -15.544 1.00 96.75 112 LEU A CA 1
ATOM 873 C C . LEU A 1 112 ? 6.770 0.206 -14.175 1.00 96.75 112 LEU A C 1
ATOM 875 O O . LEU A 1 112 ? 6.957 -0.778 -13.464 1.00 96.75 112 LEU A O 1
ATOM 879 N N . ALA A 1 113 ? 7.085 1.443 -13.782 1.00 97.94 113 ALA A N 1
ATOM 880 C CA . ALA A 1 113 ? 7.620 1.780 -12.469 1.00 97.94 113 ALA A CA 1
ATOM 881 C C . ALA A 1 113 ? 6.607 1.504 -11.350 1.00 97.94 113 ALA A C 1
ATOM 883 O O . ALA A 1 113 ? 6.989 0.946 -10.324 1.00 97.94 113 ALA A O 1
ATOM 884 N N . GLN A 1 114 ? 5.330 1.855 -11.552 1.00 97.94 114 GLN A N 1
ATOM 885 C CA . GLN A 1 114 ? 4.249 1.550 -10.608 1.00 97.94 114 GLN A CA 1
ATOM 886 C C . GLN A 1 114 ? 4.132 0.036 -10.386 1.00 97.94 114 GLN A C 1
ATOM 888 O O . GLN A 1 114 ? 4.233 -0.436 -9.255 1.00 97.94 114 GLN A O 1
ATOM 893 N N . LYS A 1 115 ? 4.014 -0.738 -11.472 1.00 97.75 115 LYS A N 1
ATOM 894 C CA . LYS A 1 115 ? 3.879 -2.202 -11.406 1.00 97.75 115 LYS A CA 1
ATOM 895 C C . LYS A 1 115 ? 5.107 -2.875 -10.793 1.00 97.75 115 LYS A C 1
ATOM 897 O O . LYS A 1 115 ? 4.977 -3.823 -10.023 1.00 97.75 115 LYS A O 1
ATOM 902 N N . ALA A 1 116 ? 6.309 -2.395 -11.117 1.00 97.69 116 ALA A N 1
ATOM 903 C CA . ALA A 1 116 ? 7.547 -2.934 -10.557 1.00 97.69 116 ALA A CA 1
ATOM 904 C C . ALA A 1 116 ? 7.663 -2.630 -9.056 1.00 97.69 116 ALA A C 1
ATOM 906 O O . ALA A 1 116 ? 8.100 -3.489 -8.292 1.00 97.69 116 ALA A O 1
ATOM 907 N N . ALA A 1 117 ? 7.230 -1.443 -8.626 1.00 98.06 117 ALA A N 1
ATOM 908 C CA . ALA A 1 117 ? 7.181 -1.052 -7.223 1.00 98.06 117 ALA A CA 1
ATOM 909 C C . ALA A 1 117 ? 6.193 -1.894 -6.407 1.00 98.06 117 ALA A C 1
ATOM 911 O O . ALA A 1 117 ? 6.537 -2.341 -5.313 1.00 98.06 117 ALA A O 1
ATOM 912 N N . GLU A 1 118 ? 5.001 -2.147 -6.950 1.00 97.62 118 GLU A N 1
ATOM 913 C CA . GLU A 1 118 ? 4.003 -3.043 -6.356 1.00 97.62 118 GLU A CA 1
ATOM 914 C C . GLU A 1 118 ? 4.550 -4.468 -6.233 1.00 97.62 118 GLU A C 1
ATOM 916 O O . GLU A 1 118 ? 4.581 -5.019 -5.133 1.00 97.62 118 GLU A O 1
ATOM 921 N N . ALA A 1 119 ? 5.095 -5.028 -7.319 1.00 97.69 119 ALA A N 1
ATOM 922 C CA . ALA A 1 119 ? 5.695 -6.361 -7.307 1.00 97.69 119 ALA A CA 1
ATOM 923 C C . ALA A 1 119 ? 6.855 -6.472 -6.299 1.00 97.69 119 ALA A C 1
ATOM 925 O O . ALA A 1 119 ? 6.995 -7.489 -5.618 1.00 97.69 119 ALA A O 1
ATOM 926 N N . MET A 1 120 ? 7.670 -5.421 -6.165 1.00 96.44 120 MET A N 1
ATOM 927 C CA . MET A 1 120 ? 8.764 -5.369 -5.195 1.00 96.44 120 MET A CA 1
ATOM 928 C C . MET A 1 120 ? 8.254 -5.291 -3.750 1.00 96.44 120 MET A C 1
ATOM 930 O O . MET A 1 120 ? 8.792 -5.974 -2.881 1.00 96.44 120 MET A O 1
ATOM 934 N N . TYR A 1 121 ? 7.201 -4.511 -3.487 1.00 97.31 121 TYR A N 1
ATOM 935 C CA . TYR A 1 121 ? 6.562 -4.440 -2.170 1.00 97.31 121 TYR A CA 1
ATOM 936 C C . TYR A 1 121 ? 5.929 -5.779 -1.765 1.00 97.31 121 TYR A C 1
ATOM 938 O O . TYR A 1 121 ? 6.092 -6.228 -0.630 1.00 97.31 121 TYR A O 1
ATOM 946 N N . GLU A 1 122 ? 5.256 -6.445 -2.704 1.00 96.44 122 GLU A N 1
ATOM 947 C CA . GLU A 1 122 ? 4.601 -7.743 -2.502 1.00 96.44 122 GLU A CA 1
ATOM 948 C C . GLU A 1 122 ? 5.586 -8.924 -2.483 1.00 96.44 122 GLU A C 1
ATOM 950 O O . GLU A 1 122 ? 5.180 -10.063 -2.267 1.00 96.44 122 GLU A O 1
ATOM 955 N N . ASN A 1 123 ? 6.887 -8.673 -2.682 1.00 96.81 123 ASN A N 1
ATOM 956 C CA . ASN A 1 123 ? 7.925 -9.697 -2.854 1.00 96.81 123 ASN A CA 1
ATOM 957 C C . ASN A 1 123 ? 7.605 -10.693 -3.989 1.00 96.81 123 ASN A C 1
ATOM 959 O O . ASN A 1 123 ? 8.083 -11.831 -3.998 1.00 96.81 123 ASN A O 1
ATOM 963 N N . ASN A 1 124 ? 6.821 -10.259 -4.978 1.00 97.38 124 ASN A N 1
ATOM 964 C CA . ASN A 1 124 ? 6.477 -11.037 -6.157 1.00 97.38 124 ASN A CA 1
ATOM 965 C C . ASN A 1 124 ? 7.618 -10.960 -7.179 1.00 97.38 124 ASN A C 1
ATOM 967 O O . ASN A 1 124 ? 7.604 -10.179 -8.134 1.00 97.38 124 ASN A O 1
ATOM 971 N N . THR A 1 125 ? 8.643 -11.775 -6.941 1.00 95.94 125 THR A N 1
ATOM 972 C CA . THR A 1 125 ?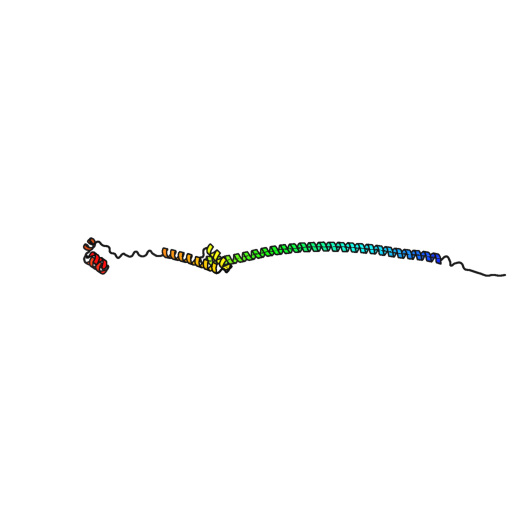 9.856 -11.801 -7.768 1.00 95.94 125 THR A CA 1
ATOM 973 C C . THR A 1 125 ? 9.579 -12.212 -9.214 1.00 95.94 125 THR A C 1
ATOM 975 O O . THR A 1 125 ? 10.170 -11.632 -10.124 1.00 95.94 125 THR A O 1
ATOM 978 N N . ASP A 1 126 ? 8.647 -13.137 -9.454 1.00 97.56 126 ASP A N 1
ATOM 979 C CA . ASP A 1 126 ? 8.278 -13.562 -10.807 1.00 97.56 126 ASP A CA 1
ATOM 980 C C . ASP A 1 126 ? 7.683 -12.406 -11.619 1.00 97.56 126 ASP A C 1
ATOM 982 O O . ASP A 1 126 ? 8.132 -12.143 -12.740 1.00 97.56 126 ASP A O 1
ATOM 986 N N . ALA A 1 127 ? 6.724 -11.670 -11.044 1.00 97.12 127 ALA A N 1
ATOM 987 C CA . ALA A 1 127 ? 6.160 -10.482 -11.680 1.00 97.12 127 ALA A CA 1
ATOM 988 C C . ALA A 1 127 ? 7.233 -9.404 -11.886 1.00 97.12 127 ALA A C 1
ATOM 990 O O . ALA A 1 127 ? 7.344 -8.839 -12.976 1.00 97.12 127 ALA A O 1
ATOM 991 N N . PHE A 1 128 ? 8.082 -9.174 -10.881 1.00 97.56 128 PHE A N 1
ATOM 992 C CA . PHE A 1 128 ? 9.176 -8.212 -10.974 1.00 97.56 128 PHE A CA 1
ATOM 993 C C . PHE A 1 128 ? 10.129 -8.524 -12.141 1.00 97.56 128 PHE A C 1
ATOM 995 O O . PHE A 1 128 ? 10.428 -7.648 -12.953 1.00 97.56 128 PHE A O 1
ATOM 1002 N N . PHE A 1 129 ? 10.561 -9.779 -12.297 1.00 97.44 129 PHE A N 1
ATOM 1003 C CA . PHE A 1 129 ? 11.445 -10.169 -13.398 1.00 97.44 129 PHE A CA 1
ATOM 1004 C C . PHE A 1 129 ? 10.765 -10.118 -14.769 1.00 97.44 129 PHE A C 1
ATOM 1006 O O . PHE A 1 129 ? 11.438 -9.847 -15.767 1.00 97.44 129 PHE A O 1
ATOM 1013 N N . GLN A 1 130 ? 9.455 -10.362 -14.858 1.00 97.69 130 GLN A N 1
ATOM 1014 C CA . GLN A 1 130 ? 8.714 -10.167 -16.108 1.00 97.69 130 GLN A CA 1
ATOM 1015 C C . GLN A 1 130 ? 8.702 -8.691 -16.522 1.00 97.69 130 GLN A C 1
ATOM 1017 O O . GLN A 1 130 ? 9.011 -8.380 -17.674 1.00 97.69 130 GLN A O 1
ATOM 1022 N N . LEU A 1 131 ? 8.448 -7.784 -15.577 1.00 97.50 131 LEU A N 1
ATOM 1023 C CA . LEU A 1 131 ? 8.479 -6.338 -15.809 1.00 97.50 131 LEU A CA 1
ATOM 1024 C C . LEU A 1 131 ? 9.893 -5.856 -16.165 1.00 97.50 131 LEU A C 1
ATOM 1026 O O . LEU A 1 131 ? 10.067 -5.087 -17.107 1.00 97.50 131 LEU A O 1
ATOM 1030 N N . GLN A 1 132 ? 10.924 -6.381 -15.497 1.00 96.38 132 GLN A N 1
ATOM 1031 C CA . GLN A 1 132 ? 12.325 -6.103 -15.827 1.00 96.38 132 GLN A CA 1
ATOM 1032 C C . GLN A 1 132 ? 12.685 -6.570 -17.248 1.00 96.38 132 GLN A C 1
ATOM 1034 O O . GLN A 1 132 ? 13.395 -5.868 -17.968 1.00 96.38 132 GLN A O 1
ATOM 1039 N N . LYS A 1 133 ? 12.201 -7.740 -17.687 1.00 97.38 133 LYS A N 1
ATOM 1040 C CA . LYS A 1 133 ? 12.392 -8.216 -19.071 1.00 97.38 133 LYS A CA 1
ATOM 1041 C C . LYS A 1 133 ? 11.694 -7.307 -20.078 1.00 97.38 133 LYS A C 1
ATOM 1043 O O . LYS A 1 133 ? 12.264 -7.028 -21.133 1.00 97.38 133 LYS A O 1
ATOM 1048 N N . GLN A 1 134 ? 10.486 -6.844 -19.757 1.00 96.44 134 GLN A N 1
ATOM 1049 C C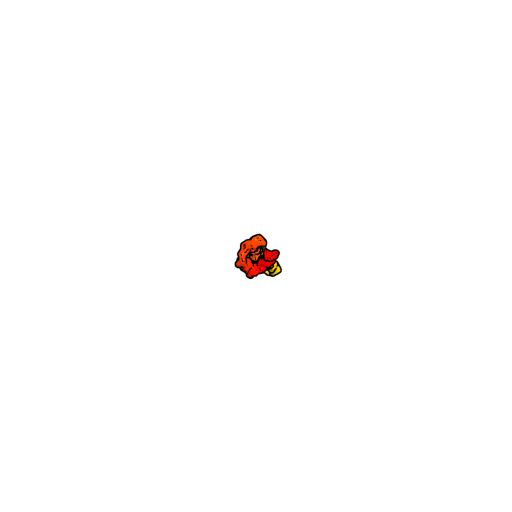A . GLN A 1 134 ? 9.767 -5.884 -20.587 1.00 96.44 134 GLN A CA 1
ATOM 1050 C C . GLN A 1 134 ? 10.562 -4.579 -20.721 1.00 96.44 134 GLN A C 1
ATOM 1052 O O . GLN A 1 134 ? 10.817 -4.152 -21.847 1.00 96.44 134 GLN A O 1
ATOM 1057 N N . TYR A 1 135 ? 11.037 -4.020 -19.602 1.00 97.31 135 TYR A N 1
ATOM 1058 C CA . TYR A 1 135 ? 11.882 -2.825 -19.595 1.00 97.31 135 TYR A CA 1
ATOM 1059 C C . TYR A 1 135 ? 13.112 -2.991 -20.490 1.00 97.31 135 TYR A C 1
ATOM 1061 O O . TYR A 1 135 ? 13.359 -2.155 -21.353 1.00 97.31 135 TYR A O 1
ATOM 1069 N N . LEU A 1 136 ? 13.858 -4.091 -20.338 1.00 96.88 136 LEU A N 1
ATOM 1070 C CA . LEU A 1 136 ? 15.051 -4.350 -21.151 1.00 96.88 136 LEU A CA 1
ATOM 1071 C C . LEU A 1 136 ? 14.718 -4.439 -22.644 1.00 96.88 136 LEU A C 1
ATOM 1073 O O . LEU A 1 136 ? 15.426 -3.865 -23.463 1.00 96.88 136 LEU A O 1
ATOM 1077 N N . SER A 1 137 ? 13.612 -5.093 -23.010 1.00 95.88 137 SER A N 1
ATOM 1078 C CA . SER A 1 137 ? 13.187 -5.170 -24.412 1.00 95.88 137 SER A CA 1
ATOM 1079 C C . SER A 1 137 ? 12.848 -3.797 -24.997 1.00 95.88 137 SER A C 1
ATOM 1081 O O . SER A 1 137 ? 13.209 -3.507 -26.140 1.00 9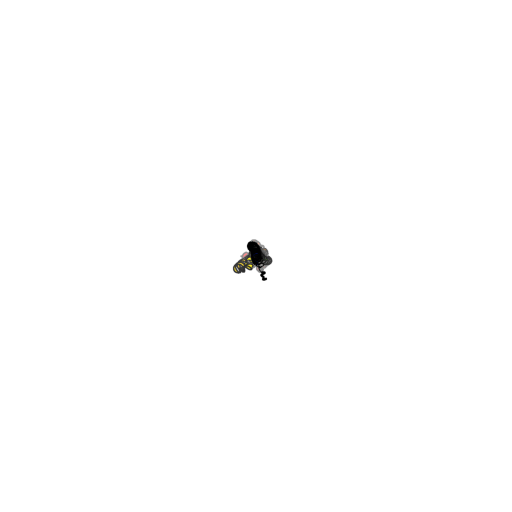5.88 137 SER A O 1
ATOM 1083 N N . GLU A 1 138 ? 12.145 -2.955 -24.240 1.00 94.25 138 GLU A N 1
ATOM 1084 C CA . GLU A 1 138 ? 11.793 -1.592 -24.649 1.00 94.25 138 GLU A CA 1
ATOM 1085 C C . GLU A 1 138 ? 13.034 -0.698 -24.741 1.00 94.25 138 GLU A C 1
ATOM 1087 O O . GLU A 1 138 ? 13.234 -0.014 -25.748 1.00 94.25 138 GLU A O 1
ATOM 1092 N N . HIS A 1 139 ? 13.906 -0.773 -23.738 1.00 94.88 139 HIS A N 1
ATOM 1093 C CA . HIS A 1 139 ? 15.170 -0.054 -23.684 1.00 94.88 139 HIS A CA 1
ATOM 1094 C C . HIS A 1 139 ? 16.086 -0.429 -24.859 1.00 94.88 139 HIS A C 1
ATOM 1096 O O . HIS A 1 139 ? 16.554 0.452 -25.578 1.00 94.88 139 HIS A O 1
ATOM 1102 N N . ASP A 1 140 ? 16.284 -1.720 -25.132 1.00 95.25 140 ASP A N 1
ATOM 1103 C CA . ASP A 1 140 ? 17.134 -2.188 -26.233 1.00 95.25 140 ASP A CA 1
ATOM 1104 C C . ASP A 1 140 ? 16.592 -1.757 -27.598 1.00 95.25 140 ASP A C 1
ATOM 1106 O O . ASP A 1 140 ? 17.354 -1.347 -28.479 1.00 95.25 140 ASP A O 1
ATOM 1110 N N . LYS A 1 141 ? 15.266 -1.795 -27.785 1.00 94.75 141 LYS A N 1
ATOM 1111 C CA . LYS A 1 141 ? 14.622 -1.271 -28.998 1.00 94.75 141 LYS A CA 1
ATOM 1112 C C . LYS A 1 141 ? 14.862 0.229 -29.146 1.00 94.75 141 LYS A C 1
ATOM 1114 O O . LYS A 1 141 ? 15.203 0.668 -30.244 1.00 94.75 141 LYS A O 1
ATOM 1119 N N . ALA A 1 142 ? 14.716 0.999 -28.069 1.00 92.62 142 ALA A N 1
ATOM 1120 C CA . ALA A 1 142 ? 14.946 2.441 -28.078 1.00 92.62 142 ALA A CA 1
ATOM 1121 C C . ALA A 1 142 ? 16.414 2.782 -28.384 1.00 92.62 142 ALA A C 1
ATOM 1123 O O . ALA A 1 142 ? 16.685 3.629 -29.238 1.00 92.62 142 ALA A O 1
ATOM 1124 N N . VAL A 1 143 ? 17.363 2.077 -27.762 1.00 93.62 143 VAL A N 1
ATOM 1125 C CA . VAL A 1 143 ? 18.802 2.228 -28.025 1.00 93.62 143 VAL A CA 1
ATOM 1126 C C . VAL A 1 143 ? 19.132 1.869 -29.470 1.00 93.62 143 VAL A C 1
ATOM 1128 O O . VAL A 1 143 ? 19.812 2.638 -30.146 1.00 93.62 143 VAL A O 1
ATOM 1131 N N . LYS A 1 144 ? 18.616 0.747 -29.985 1.00 94.12 144 LYS A N 1
ATOM 1132 C CA . LYS A 1 144 ? 18.832 0.334 -31.378 1.00 94.12 144 LYS A CA 1
ATOM 1133 C C . LYS A 1 144 ? 18.252 1.343 -32.368 1.00 94.12 144 LYS A C 1
ATOM 1135 O O . LYS A 1 144 ? 18.917 1.675 -33.345 1.00 94.12 144 LYS A O 1
ATOM 1140 N N . ALA A 1 145 ? 17.049 1.853 -32.113 1.00 94.44 145 ALA A N 1
ATOM 1141 C CA . ALA A 1 145 ? 16.426 2.878 -32.946 1.00 94.44 145 ALA A CA 1
ATOM 1142 C C . ALA A 1 145 ? 17.241 4.180 -32.945 1.00 94.44 145 ALA A C 1
ATOM 1144 O O . ALA A 1 145 ? 17.472 4.760 -34.006 1.00 94.44 145 ALA A O 1
ATOM 1145 N N . LYS A 1 146 ? 17.732 4.608 -31.775 1.00 92.94 146 LYS A N 1
ATOM 1146 C CA . LYS A 1 146 ? 18.612 5.775 -31.652 1.00 92.94 146 LYS A CA 1
ATOM 1147 C C . LYS A 1 146 ? 19.923 5.567 -32.413 1.00 92.94 146 LYS A C 1
ATOM 1149 O O . LYS A 1 146 ? 20.296 6.415 -33.211 1.00 92.94 146 LYS A O 1
ATOM 1154 N N . LEU A 1 147 ? 20.568 4.415 -32.239 1.00 92.19 147 LEU A N 1
ATOM 1155 C CA . LEU A 1 147 ? 21.805 4.083 -32.943 1.00 92.19 147 LEU A CA 1
ATOM 1156 C C . LEU A 1 147 ? 21.609 4.061 -34.463 1.00 92.19 147 LEU A C 1
ATOM 1158 O O . LEU A 1 147 ? 22.441 4.592 -35.181 1.00 92.19 147 LEU A O 1
ATOM 1162 N N . MET A 1 148 ? 20.506 3.493 -34.961 1.00 90.00 148 MET A N 1
ATOM 1163 C CA . MET A 1 148 ? 20.185 3.495 -36.395 1.00 90.00 148 MET A CA 1
ATOM 1164 C C . MET A 1 148 ? 19.941 4.903 -36.945 1.00 90.00 148 MET A C 1
ATOM 1166 O O . MET A 1 148 ? 20.294 5.167 -38.089 1.00 90.00 148 MET A O 1
ATOM 1170 N N . LYS A 1 149 ? 19.349 5.797 -36.145 1.00 91.19 149 LYS A N 1
ATOM 1171 C CA . LYS A 1 149 ? 19.145 7.204 -36.513 1.00 91.19 149 LYS A CA 1
ATOM 1172 C C . LYS A 1 149 ? 20.462 7.984 -36.548 1.00 91.19 149 LYS A C 1
ATOM 1174 O O . LYS A 1 149 ? 20.636 8.829 -37.421 1.00 91.19 149 LYS A O 1
ATOM 1179 N N . ASP A 1 150 ? 21.353 7.707 -35.601 1.00 88.12 150 ASP A N 1
ATOM 1180 C CA . ASP A 1 150 ? 22.640 8.392 -35.460 1.00 88.12 150 ASP A CA 1
ATOM 1181 C C . ASP A 1 150 ? 23.728 7.781 -36.364 1.00 88.12 150 ASP A C 1
ATOM 1183 O O . ASP A 1 150 ? 24.790 8.379 -36.543 1.00 88.12 150 ASP A O 1
ATOM 1187 N N . MET A 1 151 ? 23.484 6.600 -36.946 1.00 83.25 151 MET A N 1
ATOM 1188 C CA . MET A 1 151 ? 24.423 5.963 -37.862 1.00 83.25 151 MET A CA 1
ATOM 1189 C C . MET A 1 151 ? 24.510 6.808 -39.139 1.00 83.25 151 MET A C 1
ATOM 1191 O O . MET A 1 151 ? 23.493 6.977 -39.819 1.00 83.25 151 MET A O 1
ATOM 1195 N N . PRO A 1 152 ? 25.696 7.347 -39.488 1.00 79.19 152 PRO A N 1
ATOM 1196 C CA . PRO A 1 152 ? 25.855 8.050 -40.749 1.00 79.19 152 PRO A CA 1
ATOM 1197 C C . PRO A 1 152 ? 25.445 7.101 -41.870 1.00 79.19 152 PRO A C 1
ATOM 1199 O O . PRO A 1 152 ? 25.738 5.900 -41.803 1.00 79.19 152 PRO A O 1
ATOM 1202 N N . ALA A 1 153 ? 24.752 7.633 -42.882 1.00 73.06 153 ALA A N 1
ATOM 1203 C CA . ALA A 1 153 ? 24.473 6.865 -44.085 1.00 73.06 153 ALA A CA 1
ATOM 1204 C C . ALA A 1 153 ? 25.790 6.199 -44.507 1.00 73.06 153 ALA A C 1
ATOM 1206 O O . ALA A 1 153 ? 26.818 6.893 -44.509 1.00 73.06 153 ALA A O 1
ATOM 1207 N N . PRO A 1 154 ? 25.797 4.875 -44.774 1.00 69.44 154 PRO A N 1
ATOM 1208 C CA . PRO A 1 154 ? 27.010 4.232 -45.246 1.00 69.44 154 PRO A CA 1
ATOM 1209 C C . PRO A 1 154 ? 27.511 5.087 -46.395 1.00 69.44 154 PRO A C 1
ATOM 1211 O O . PRO A 1 154 ? 26.693 5.517 -47.215 1.00 69.44 154 PRO A O 1
ATOM 1214 N N . ALA A 1 155 ? 28.813 5.398 -46.397 1.00 62.81 155 ALA A N 1
ATOM 1215 C CA . ALA A 1 155 ? 29.416 6.033 -47.550 1.00 62.81 155 ALA A CA 1
ATOM 1216 C C . ALA A 1 155 ? 28.926 5.210 -48.735 1.00 62.81 155 ALA A C 1
ATOM 1218 O O . ALA A 1 155 ? 29.232 4.016 -48.818 1.00 62.81 155 ALA A O 1
ATOM 1219 N N . ILE A 1 156 ? 28.060 5.813 -49.562 1.00 53.81 156 ILE A N 1
ATOM 1220 C CA . ILE A 1 156 ? 27.794 5.292 -50.892 1.00 53.81 156 ILE A CA 1
ATOM 1221 C C . ILE A 1 156 ? 29.206 5.155 -51.393 1.00 53.81 156 ILE A C 1
ATOM 1223 O O . ILE A 1 156 ? 29.924 6.163 -51.409 1.00 53.81 156 ILE A O 1
ATOM 1227 N N . GLY A 1 157 ? 29.650 3.908 -51.582 1.00 43.91 157 GLY A N 1
ATOM 1228 C CA . GLY A 1 157 ? 30.986 3.676 -52.079 1.00 43.91 157 GLY A CA 1
ATOM 1229 C C . GLY A 1 157 ? 31.147 4.677 -53.202 1.00 43.91 157 GLY A C 1
ATOM 1230 O O . GLY A 1 157 ? 30.221 4.837 -54.007 1.00 43.91 157 GLY A O 1
ATOM 1231 N N . ASN A 1 158 ? 32.261 5.406 -53.208 1.00 46.34 158 ASN A N 1
ATOM 1232 C CA . ASN A 1 158 ? 32.782 5.773 -54.503 1.00 46.34 158 ASN A CA 1
ATOM 1233 C C . ASN A 1 158 ? 32.746 4.460 -55.257 1.00 46.34 158 ASN A C 1
ATOM 1235 O O . ASN A 1 158 ? 33.456 3.507 -54.923 1.00 46.34 158 ASN A O 1
ATOM 1239 N N . ASP A 1 159 ? 31.743 4.361 -56.113 1.00 46.16 159 ASP A N 1
ATOM 1240 C CA . ASP A 1 159 ? 31.689 3.338 -57.091 1.00 46.16 159 ASP A CA 1
ATOM 1241 C C . ASP A 1 159 ? 32.875 3.716 -57.953 1.00 46.16 159 ASP A C 1
ATOM 1243 O O . ASP A 1 159 ? 32.789 4.520 -58.872 1.00 46.16 159 ASP A O 1
ATOM 1247 N N . ASP A 1 160 ? 34.026 3.175 -57.578 1.00 48.72 160 ASP A N 1
ATOM 1248 C CA . ASP A 1 160 ? 35.195 3.098 -58.423 1.00 48.72 160 ASP A CA 1
ATOM 1249 C C . ASP A 1 160 ? 34.879 2.191 -59.635 1.00 48.72 160 ASP A C 1
ATOM 1251 O O . ASP A 1 160 ? 35.784 1.813 -60.383 1.00 48.72 160 ASP A O 1
ATOM 1255 N N . SER A 1 161 ? 33.601 1.855 -59.906 1.00 52.25 161 SER A N 1
ATOM 1256 C CA . SER A 1 161 ? 33.122 1.803 -61.281 1.00 52.25 161 SER A CA 1
ATOM 1257 C C . SER A 1 161 ? 33.240 3.196 -61.911 1.00 52.25 161 SER A C 1
ATOM 1259 O O . SER A 1 161 ? 32.319 3.998 -62.063 1.00 52.25 161 SER A O 1
ATOM 1261 N N . VAL A 1 162 ? 34.455 3.460 -62.383 1.00 56.97 162 VAL A N 1
ATOM 1262 C CA . VAL A 1 162 ? 34.636 4.284 -63.566 1.00 56.97 162 VAL A CA 1
ATOM 1263 C C . VAL A 1 162 ? 33.847 3.600 -64.689 1.00 56.97 162 VAL A C 1
ATOM 1265 O O . VAL A 1 162 ? 34.361 2.746 -65.410 1.00 56.97 162 VAL A O 1
ATOM 1268 N N . SER A 1 163 ? 32.560 3.918 -64.806 1.00 62.62 163 SER A N 1
ATOM 1269 C CA . SER A 1 163 ? 31.752 3.519 -65.949 1.00 62.62 163 SER A CA 1
ATOM 1270 C C . SER A 1 163 ? 32.028 4.517 -67.072 1.00 62.62 163 SER A C 1
ATOM 1272 O O . SER A 1 163 ? 31.672 5.688 -67.001 1.00 62.62 163 SER A O 1
ATOM 1274 N N . MET A 1 164 ? 32.751 4.068 -68.096 1.00 69.56 164 MET A N 1
ATOM 1275 C CA . MET A 1 164 ? 32.933 4.807 -69.345 1.00 69.56 164 MET A CA 1
ATOM 1276 C C . MET A 1 164 ? 32.502 3.914 -70.501 1.00 69.56 164 MET A C 1
ATOM 1278 O O . MET A 1 164 ? 32.669 2.694 -70.466 1.00 69.56 164 MET A O 1
ATOM 1282 N N . THR A 1 165 ? 31.934 4.518 -71.532 1.00 79.31 165 THR A N 1
ATOM 1283 C CA . THR A 1 165 ? 31.604 3.828 -72.781 1.00 79.31 165 THR A CA 1
ATOM 1284 C C . THR A 1 165 ? 32.880 3.494 -73.564 1.00 79.31 165 THR A C 1
ATOM 1286 O O . THR A 1 165 ? 33.945 4.084 -73.348 1.00 79.31 165 THR A O 1
ATOM 1289 N N . LYS A 1 166 ? 32.810 2.543 -74.505 1.00 81.44 166 LYS A N 1
ATOM 1290 C CA . LYS A 1 166 ? 33.973 2.201 -75.347 1.00 81.44 166 LYS A CA 1
ATOM 1291 C C . LYS A 1 166 ? 34.405 3.386 -76.215 1.00 81.44 166 LYS A C 1
ATOM 1293 O O . LYS A 1 166 ? 35.598 3.571 -76.454 1.00 81.44 166 LYS A O 1
ATOM 1298 N N . GLU A 1 167 ? 33.455 4.212 -76.647 1.00 81.62 167 GLU A N 1
ATOM 1299 C CA . GLU A 1 167 ? 33.701 5.435 -77.407 1.00 81.62 167 GLU A CA 1
ATOM 1300 C C . GLU A 1 167 ? 34.480 6.475 -76.590 1.00 81.62 167 GLU A C 1
ATOM 1302 O O . GLU A 1 167 ? 35.353 7.156 -77.129 1.00 81.62 167 GLU A O 1
ATOM 1307 N N . GLU A 1 168 ? 34.195 6.597 -75.293 1.00 80.75 168 GLU A N 1
ATOM 1308 C CA . GLU A 1 168 ? 34.935 7.475 -74.379 1.00 80.75 168 GLU A CA 1
ATOM 1309 C C . GLU A 1 168 ? 36.334 6.928 -74.099 1.00 80.75 168 GLU A C 1
ATOM 1311 O O . GLU A 1 168 ? 37.311 7.671 -74.212 1.00 80.75 168 GLU A O 1
ATOM 1316 N N . PHE A 1 169 ? 36.462 5.618 -73.861 1.00 85.69 169 PHE A N 1
ATOM 1317 C CA . PHE A 1 169 ? 37.762 4.957 -73.720 1.00 85.69 169 PHE A CA 1
ATOM 1318 C C . PHE A 1 169 ? 38.647 5.149 -74.964 1.00 85.69 169 PHE A C 1
ATOM 1320 O O . PHE A 1 169 ? 39.848 5.405 -74.850 1.00 85.69 169 PHE A O 1
ATOM 1327 N N . ALA A 1 170 ? 38.062 5.095 -76.164 1.00 86.19 170 ALA A N 1
ATOM 1328 C CA . ALA A 1 170 ? 38.773 5.323 -77.420 1.00 86.19 170 ALA A CA 1
ATOM 1329 C C . ALA A 1 170 ? 39.278 6.770 -77.578 1.00 86.19 170 ALA A C 1
ATOM 1331 O O . ALA A 1 170 ? 40.277 6.994 -78.265 1.00 86.19 170 ALA A O 1
ATOM 1332 N N . LYS A 1 171 ? 38.635 7.743 -76.923 1.00 88.88 171 LYS A N 1
ATOM 1333 C CA . LYS A 1 171 ? 39.059 9.152 -76.916 1.00 88.88 171 LYS A CA 1
ATOM 1334 C C . LYS A 1 171 ? 40.119 9.456 -75.858 1.00 88.88 171 LYS A C 1
ATOM 1336 O O . LYS A 1 171 ? 40.807 10.466 -75.987 1.00 88.88 171 LYS A O 1
ATOM 1341 N N . LEU A 1 172 ? 40.284 8.600 -74.845 1.00 86.12 172 LEU A N 1
ATOM 1342 C CA . LEU A 1 172 ? 41.319 8.784 -73.827 1.00 86.12 172 LEU A CA 1
ATOM 1343 C C . LEU A 1 172 ? 42.720 8.698 -74.435 1.00 86.12 172 LEU A C 1
ATOM 1345 O O . LEU A 1 172 ? 43.016 7.798 -75.233 1.00 86.12 172 LEU A O 1
ATOM 1349 N N . GLY A 1 173 ? 43.593 9.607 -73.999 1.00 87.44 173 GLY A N 1
ATOM 1350 C CA . GLY A 1 173 ? 45.009 9.592 -74.338 1.00 87.44 173 GLY A CA 1
ATOM 1351 C C . GLY A 1 173 ? 45.743 8.407 -73.707 1.00 87.44 173 GLY A C 1
ATOM 1352 O O . GLY A 1 173 ? 45.257 7.756 -72.782 1.00 87.44 173 GLY A O 1
ATOM 1353 N N . TYR A 1 174 ? 46.955 8.128 -74.192 1.00 87.75 174 TYR A N 1
ATOM 1354 C CA . TYR A 1 174 ? 47.774 7.007 -73.711 1.00 87.75 174 TYR A CA 1
ATOM 1355 C C . TYR A 1 174 ? 47.997 7.034 -72.189 1.00 87.75 174 TYR A C 1
ATOM 1357 O O . TYR A 1 174 ? 47.868 6.005 -71.528 1.00 87.75 174 TYR A O 1
ATOM 1365 N N . MET A 1 175 ? 48.286 8.214 -71.631 1.00 86.81 175 MET A N 1
ATOM 1366 C CA . MET A 1 175 ? 48.556 8.363 -70.198 1.00 86.81 175 MET A CA 1
ATOM 1367 C C . MET A 1 175 ? 47.314 8.104 -69.340 1.00 86.81 175 MET A C 1
ATOM 1369 O O . MET A 1 175 ? 47.423 7.456 -68.303 1.00 86.81 175 MET A O 1
ATOM 1373 N N . ASP A 1 176 ? 46.134 8.528 -69.789 1.00 85.94 176 ASP A N 1
ATOM 1374 C CA . ASP A 1 176 ? 44.885 8.318 -69.048 1.00 85.94 176 ASP A CA 1
ATOM 1375 C C . ASP A 1 176 ? 44.446 6.853 -69.098 1.00 85.94 176 ASP A C 1
ATOM 1377 O O . ASP A 1 176 ? 44.010 6.291 -68.095 1.00 85.94 176 ASP A O 1
ATOM 1381 N N . ARG A 1 177 ? 44.665 6.178 -70.234 1.00 88.19 177 ARG A N 1
ATOM 1382 C CA . ARG A 1 177 ? 44.471 4.725 -70.340 1.00 88.19 177 ARG A CA 1
ATOM 1383 C C . ARG A 1 177 ? 45.431 3.944 -69.442 1.00 88.19 177 ARG A C 1
ATOM 1385 O O . ARG A 1 177 ? 45.043 2.912 -68.899 1.00 88.19 177 ARG A O 1
ATOM 1392 N N . LEU A 1 178 ? 46.675 4.407 -69.297 1.00 88.56 178 LEU A N 1
ATOM 1393 C CA . LEU A 1 178 ? 47.661 3.779 -68.415 1.00 88.56 178 LEU A CA 1
ATOM 1394 C C . LEU A 1 178 ? 47.270 3.933 -66.943 1.00 88.56 178 LEU A C 1
ATOM 1396 O O . LEU A 1 178 ? 47.329 2.947 -66.211 1.00 88.56 178 LEU A O 1
ATOM 1400 N N . LYS A 1 179 ? 46.815 5.124 -66.534 1.00 87.06 179 LYS A N 1
ATOM 1401 C CA . LYS A 1 179 ? 46.260 5.346 -65.191 1.00 87.06 179 LYS A CA 1
ATOM 1402 C C . LYS A 1 179 ? 45.054 4.450 -64.937 1.00 87.06 179 LYS A C 1
ATOM 1404 O O . LYS A 1 179 ? 45.046 3.725 -63.952 1.00 87.06 179 LYS A O 1
ATOM 1409 N N . LEU A 1 180 ? 44.117 4.373 -65.888 1.00 85.75 180 LEU A N 1
ATOM 1410 C CA . LEU A 1 180 ? 42.961 3.477 -65.786 1.00 85.75 180 LEU A CA 1
ATOM 1411 C C . LEU A 1 180 ? 43.381 2.007 -65.635 1.00 85.75 180 LEU A C 1
ATOM 1413 O O . LEU A 1 180 ? 42.783 1.271 -64.862 1.00 85.75 180 LEU A O 1
ATOM 1417 N N . LYS A 1 181 ? 44.436 1.569 -66.330 1.00 87.12 181 LYS A N 1
ATOM 1418 C CA . LYS A 1 181 ? 44.986 0.214 -66.181 1.00 87.12 181 LYS A CA 1
ATOM 1419 C C . LYS A 1 181 ? 45.616 -0.030 -64.802 1.00 87.12 181 LYS A C 1
ATOM 1421 O O . LYS A 1 181 ? 45.577 -1.163 -64.331 1.00 87.12 181 LYS A O 1
ATOM 1426 N N . GLN A 1 182 ? 46.229 0.987 -64.197 1.00 83.25 182 GLN A N 1
ATOM 1427 C CA . GLN A 1 182 ? 46.889 0.894 -62.890 1.00 83.25 182 GLN A CA 1
ATOM 1428 C C . GLN A 1 182 ? 45.887 0.952 -61.732 1.00 83.25 182 GLN A C 1
ATOM 1430 O O . GLN A 1 182 ? 45.989 0.151 -60.809 1.00 83.25 182 GLN A O 1
ATOM 1435 N N . GLU A 1 183 ? 44.925 1.869 -61.803 1.00 82.69 183 GLU A N 1
ATOM 1436 C CA . GLU A 1 183 ? 43.959 2.149 -60.735 1.00 82.69 183 GLU A CA 1
ATOM 1437 C C . GLU A 1 183 ? 42.704 1.264 -60.854 1.00 82.69 183 GLU A C 1
ATOM 1439 O O . GLU A 1 183 ? 42.201 0.768 -59.849 1.00 82.69 183 GLU A O 1
ATOM 1444 N N . HIS A 1 184 ? 42.256 0.959 -62.080 1.00 83.94 184 HIS A N 1
ATOM 1445 C CA . HIS A 1 184 ? 41.052 0.160 -62.356 1.00 83.94 184 HIS A CA 1
ATOM 1446 C C . HIS A 1 184 ? 41.307 -0.936 -63.420 1.00 83.94 184 HIS A C 1
ATOM 1448 O O . HIS A 1 184 ? 40.703 -0.933 -64.503 1.00 83.94 184 HIS A O 1
ATOM 1454 N N . PRO A 1 185 ? 42.178 -1.930 -63.138 1.00 82.12 185 PRO A N 1
ATOM 1455 C CA . PRO A 1 185 ? 42.600 -2.933 -64.120 1.00 82.12 185 PRO A CA 1
ATOM 1456 C C . PRO A 1 185 ? 41.431 -3.730 -64.712 1.00 82.12 185 PRO A C 1
ATOM 1458 O O . PRO A 1 185 ? 41.440 -4.039 -65.904 1.00 82.12 185 PRO A O 1
ATOM 1461 N N . THR A 1 186 ? 40.406 -4.042 -63.917 1.00 82.50 186 THR A N 1
ATOM 1462 C CA . THR A 1 186 ? 39.222 -4.786 -64.375 1.00 82.50 186 THR A CA 1
ATOM 1463 C C . THR A 1 186 ? 38.423 -4.002 -65.419 1.00 82.50 186 THR A C 1
ATOM 1465 O O . THR A 1 186 ? 38.041 -4.570 -66.442 1.00 82.50 186 THR A O 1
ATOM 1468 N N . VAL A 1 187 ? 38.235 -2.696 -65.207 1.00 82.06 187 VAL A N 1
ATOM 1469 C CA . VAL A 1 187 ? 37.511 -1.797 -66.123 1.00 82.06 187 VAL A CA 1
ATOM 1470 C C . VAL A 1 187 ? 38.273 -1.658 -67.442 1.00 82.06 187 VAL A C 1
ATOM 1472 O O . VAL A 1 187 ? 37.700 -1.834 -68.517 1.00 82.06 187 VAL A O 1
ATOM 1475 N N . TYR A 1 188 ? 39.594 -1.458 -67.378 1.00 86.19 188 TYR A N 1
ATOM 1476 C CA . TYR A 1 188 ? 40.443 -1.378 -68.569 1.00 86.19 188 TYR A CA 1
ATOM 1477 C C . TYR A 1 188 ? 40.313 -2.619 -69.469 1.00 86.19 188 TYR A C 1
ATOM 1479 O O . TYR A 1 188 ? 40.126 -2.491 -70.677 1.00 86.19 188 TYR A O 1
ATOM 1487 N N . HIS A 1 189 ? 40.364 -3.831 -68.901 1.00 86.12 189 HIS A N 1
ATOM 1488 C CA . HIS A 1 189 ? 40.270 -5.071 -69.686 1.00 86.12 189 HIS A CA 1
ATOM 1489 C C . HIS A 1 189 ? 38.875 -5.319 -70.271 1.00 86.12 189 HIS A C 1
ATOM 1491 O O . HIS A 1 189 ? 38.755 -6.038 -71.262 1.00 86.12 189 HIS A O 1
ATOM 1497 N N . GLN A 1 190 ? 37.819 -4.765 -69.676 1.00 84.75 190 GLN A N 1
ATOM 1498 C CA . GLN A 1 190 ? 36.467 -4.850 -70.232 1.00 84.75 190 GLN A CA 1
ATOM 1499 C C . GLN A 1 190 ? 36.291 -3.917 -71.438 1.00 84.75 190 GLN A C 1
ATOM 1501 O O . GLN A 1 190 ? 35.639 -4.296 -72.411 1.00 84.75 190 GLN A O 1
ATOM 1506 N N . LEU A 1 191 ? 36.907 -2.734 -71.398 1.00 83.69 191 LEU A N 1
ATOM 1507 C CA . LEU A 1 191 ? 36.803 -1.708 -72.441 1.00 83.69 191 LEU A CA 1
ATOM 1508 C C . LEU A 1 191 ? 37.808 -1.885 -73.584 1.00 83.69 191 LEU A C 1
ATOM 1510 O O . LEU A 1 191 ? 37.543 -1.444 -74.698 1.00 83.69 191 LEU A O 1
ATOM 1514 N N . ALA A 1 192 ? 38.940 -2.543 -73.322 1.00 83.00 192 ALA A N 1
ATOM 1515 C CA . ALA A 1 192 ? 39.967 -2.847 -74.318 1.00 83.00 192 ALA A CA 1
ATOM 1516 C C . ALA A 1 192 ? 39.656 -4.081 -75.196 1.00 83.00 192 ALA A C 1
ATOM 1518 O O . ALA A 1 192 ? 40.478 -4.430 -76.043 1.00 83.00 192 ALA A O 1
ATOM 1519 N N . LYS A 1 193 ? 38.511 -4.747 -74.981 1.00 74.62 193 LYS A N 1
ATOM 1520 C CA . LYS A 1 193 ? 37.986 -5.830 -75.833 1.00 74.62 193 LYS A CA 1
ATOM 1521 C C . LYS A 1 193 ? 37.183 -5.278 -77.001 1.00 74.62 193 LYS A C 1
ATOM 1523 O O . LYS A 1 193 ? 37.362 -5.796 -78.117 1.00 74.62 193 LYS A O 1
#

Sequence (193 aa):
MADVNNDVNNQSTDEQTQSQ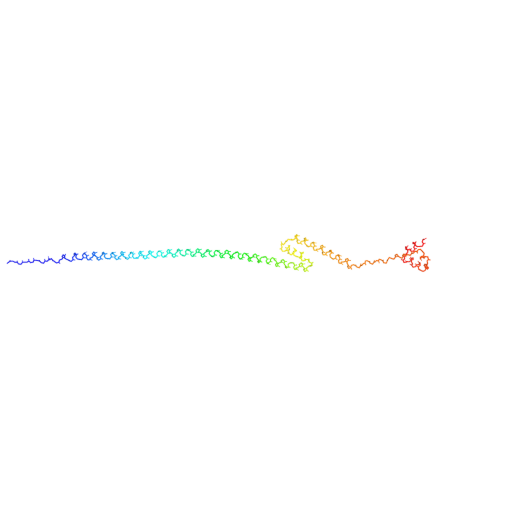DQNDKNNQSVEQMLAEVMAENKRLKKAVDKASSEAANYKKQFMNTKSEADKAAIEKAEEDASIREELEELRKESKINGFKANFLGSGYSDDLAQKAAEAMYENNTDAFFQLQKQYLSEHDKAVKAKLMKDMPAPAIGNDDSVSMTKEEFAKLGYMDRLKLKQEHPTVYHQLAK

Secondary structure (DSSP, 8-state):
----------STTHHHHHHHHHHHHHHHHHHHHHHHHHHHHHHHHHHHHHHHHHHHHHHHHHHHHHHHHHHHHHHHHHHHHHHHHHHHHHHHHHHHHHHHHHHHHTT--HHHHHHHHHHHHTT-HHHHHHHHHHHHHHHHHHHHHHHHHHSPPP-----------HHHHHHS-HHHHHHHHHH-HHHHHHH--

Organism: NCBI:txid2606636

Foldseek 3Di:
DDDDDDDDDDDDPPPVVVVVVVVVVVVVVVVVVVVVVVVVVVVVVVVVVVVVVVVVVVVVVVVVVVVVVVVVVVVVVVVVVVVVVVVVVVVLVVQLVVQLVVVVVVVDDSVLSSQLSNCVSVVVVVSNVVSVVVVVVVVVVVVVVVCVVVDPDPPPPPPVPPPDALVVVVVDDPVVLVVCCVSPVPNSVVSVD

Radius of gyration: 66.18 Å; chains: 1; bounding box: 112×23×216 Å